Protein AF-A0A7V9HGU3-F1 (afdb_monomer)

Radius of gyration: 20.65 Å; Cα contacts (8 Å, |Δi|>4): 227; chains: 1; bounding box: 37×34×86 Å

Secondary structure (DSSP, 8-state):
--SHHHHHHHHHTT-SSSPPPHHHHHHHHHHHHHHHHHHHHHHHTT---S--EEEE-GGGGT-HHHHHHHHHHHHHHHHHHHHHHHHHHHHTT-HHHHHHHHHHHHHHHHHHHHHHHHTT--S---SSS-----SSHHHHHHHHHHTTSSS-SSEEEETT-SS----TT-----SS-SPP--S----PPPPP----

Structure (mmCIF, N/CA/C/O backbone):
data_AF-A0A7V9HGU3-F1
#
_entry.id   AF-A0A7V9HGU3-F1
#
loop_
_atom_site.group_PDB
_atom_site.id
_atom_site.type_symbol
_atom_site.label_atom_id
_atom_site.label_alt_id
_atom_site.label_comp_id
_atom_site.label_asym_id
_atom_site.label_entity_id
_atom_site.label_seq_id
_atom_site.pdbx_PDB_ins_code
_atom_site.Cartn_x
_atom_site.Cartn_y
_atom_site.Cartn_z
_atom_site.occupancy
_atom_site.B_iso_or_equiv
_atom_site.auth_seq_id
_atom_site.auth_comp_id
_atom_site.auth_asym_id
_atom_site.auth_atom_id
_atom_site.pdbx_PDB_model_num
ATOM 1 N N . MET A 1 1 ? -2.216 -2.990 -1.055 1.00 70.75 1 MET A N 1
ATOM 2 C CA . MET A 1 1 ? -1.622 -2.742 -2.388 1.00 70.75 1 MET A CA 1
ATOM 3 C C . MET A 1 1 ? -2.053 -3.714 -3.495 1.00 70.75 1 MET A C 1
ATOM 5 O O . MET A 1 1 ? -2.034 -4.930 -3.334 1.00 70.75 1 MET A O 1
ATOM 9 N N . THR A 1 2 ? -2.404 -3.190 -4.679 1.00 80.12 2 THR A N 1
ATOM 10 C CA . THR A 1 2 ? -3.216 -3.901 -5.692 1.00 80.12 2 THR A CA 1
ATOM 11 C C . THR A 1 2 ? -2.445 -4.585 -6.832 1.00 80.12 2 THR A C 1
ATOM 13 O O . THR A 1 2 ? -2.919 -5.584 -7.366 1.00 80.12 2 THR A O 1
ATOM 16 N N . PHE A 1 3 ? -1.255 -4.099 -7.210 1.00 92.25 3 PHE A N 1
ATOM 17 C CA . PHE A 1 3 ? -0.540 -4.521 -8.433 1.00 92.25 3 PHE A CA 1
ATOM 18 C C . PHE A 1 3 ? 0.777 -5.286 -8.197 1.00 92.25 3 PHE A C 1
ATOM 20 O O . PHE A 1 3 ? 1.481 -5.624 -9.153 1.00 92.25 3 PHE A O 1
ATOM 27 N N . LEU A 1 4 ? 1.100 -5.617 -6.941 1.00 95.62 4 LEU A N 1
ATOM 28 C CA . LEU A 1 4 ? 2.332 -6.324 -6.565 1.00 95.62 4 LEU A CA 1
ATOM 29 C C . LEU A 1 4 ? 2.512 -7.672 -7.273 1.00 95.62 4 LEU A C 1
ATOM 31 O O . LEU A 1 4 ? 3.618 -7.975 -7.708 1.00 95.62 4 LEU A O 1
ATOM 35 N N . GLY A 1 5 ? 1.448 -8.469 -7.428 1.00 95.50 5 GLY A N 1
ATOM 36 C CA . GLY A 1 5 ? 1.532 -9.776 -8.094 1.00 95.50 5 GLY A CA 1
ATOM 37 C C . GLY A 1 5 ? 1.972 -9.685 -9.552 1.00 95.50 5 GLY A C 1
ATOM 38 O O . GLY A 1 5 ? 2.846 -10.433 -9.985 1.00 95.50 5 GLY A O 1
ATOM 39 N N . MET A 1 6 ? 1.428 -8.722 -10.299 1.00 96.06 6 MET A N 1
ATOM 40 C CA . MET A 1 6 ? 1.865 -8.487 -11.676 1.00 96.06 6 MET A CA 1
ATOM 41 C C . MET A 1 6 ? 3.277 -7.919 -11.741 1.00 96.06 6 MET A C 1
ATOM 43 O O . MET A 1 6 ? 4.058 -8.351 -12.584 1.00 96.06 6 MET A O 1
ATOM 47 N N . GLY A 1 7 ? 3.618 -6.982 -10.852 1.00 96.62 7 GLY A N 1
ATOM 48 C CA . GLY A 1 7 ? 4.974 -6.441 -10.763 1.00 96.62 7 GLY A CA 1
ATOM 49 C C . GLY A 1 7 ? 6.007 -7.531 -10.484 1.00 96.62 7 GLY A C 1
ATOM 50 O O . GLY A 1 7 ? 7.011 -7.624 -11.184 1.00 96.62 7 GLY A O 1
ATOM 51 N N . LEU A 1 8 ? 5.727 -8.418 -9.527 1.00 97.19 8 LEU A N 1
ATOM 52 C CA . LEU A 1 8 ? 6.584 -9.554 -9.198 1.00 97.19 8 LEU A CA 1
ATOM 53 C C . LEU A 1 8 ? 6.764 -10.492 -10.396 1.00 97.19 8 LEU A C 1
ATOM 55 O O . LEU A 1 8 ? 7.896 -10.824 -10.741 1.00 97.19 8 LEU A O 1
ATOM 59 N N . GLN A 1 9 ? 5.672 -10.878 -11.059 1.00 97.00 9 GLN A N 1
ATOM 60 C CA . GLN A 1 9 ? 5.749 -11.727 -12.248 1.00 97.00 9 GLN A CA 1
ATOM 61 C C . GLN A 1 9 ? 6.568 -11.057 -13.360 1.00 97.00 9 GLN A C 1
ATOM 63 O O . GLN A 1 9 ? 7.467 -11.676 -13.923 1.00 97.00 9 GLN A O 1
ATOM 68 N N . SER A 1 10 ? 6.333 -9.769 -13.618 1.00 97.50 10 SER A N 1
ATOM 69 C CA . SER A 1 10 ? 7.072 -9.014 -14.634 1.00 97.50 10 SER A CA 1
ATOM 70 C C . SER A 1 10 ? 8.571 -8.911 -14.320 1.00 97.50 10 SER A C 1
ATOM 72 O O . SER A 1 10 ? 9.410 -8.978 -15.221 1.00 97.50 10 SER A O 1
ATOM 74 N N . ALA A 1 11 ? 8.929 -8.802 -13.036 1.00 97.69 11 ALA A N 1
ATOM 75 C CA . ALA A 1 11 ? 10.316 -8.838 -12.581 1.00 97.69 11 ALA A CA 1
ATOM 76 C C . ALA A 1 11 ? 10.968 -10.208 -12.798 1.00 97.69 11 ALA A C 1
ATOM 78 O O . ALA A 1 11 ? 12.099 -10.265 -13.283 1.00 97.69 11 ALA A O 1
ATOM 79 N N . LEU A 1 12 ? 10.260 -11.299 -12.495 1.00 96.94 12 LEU A N 1
ATOM 80 C CA . LEU A 1 12 ? 10.737 -12.667 -12.733 1.00 96.94 12 LEU A CA 1
ATOM 81 C C . LEU A 1 12 ? 10.933 -12.964 -14.226 1.00 96.94 12 LEU A C 1
ATOM 83 O O . LEU A 1 12 ? 11.877 -13.663 -14.592 1.00 96.94 12 LEU A O 1
ATOM 87 N N . ASP A 1 13 ? 10.090 -12.384 -15.077 1.00 97.38 13 ASP A N 1
ATOM 88 C CA . ASP A 1 13 ? 10.177 -12.508 -16.535 1.00 97.38 13 ASP A CA 1
ATOM 89 C C . ASP A 1 13 ? 11.255 -11.596 -17.156 1.00 97.38 13 ASP A C 1
ATOM 91 O O . ASP A 1 13 ? 11.580 -11.730 -18.336 1.00 97.38 13 ASP A O 1
ATOM 95 N N . GLY A 1 14 ? 11.850 -10.690 -16.370 1.00 97.56 14 GLY A N 1
ATOM 96 C CA . GLY A 1 14 ? 12.911 -9.787 -16.821 1.00 97.56 14 GLY A CA 1
ATOM 97 C C . GLY A 1 14 ? 12.422 -8.634 -17.702 1.00 97.56 14 GLY A C 1
ATOM 98 O O . GLY A 1 14 ? 13.178 -8.147 -18.540 1.00 97.56 14 GLY A O 1
ATOM 99 N N . ASN A 1 15 ? 11.171 -8.200 -17.532 1.00 98.00 15 ASN A N 1
ATOM 100 C CA . ASN A 1 15 ? 10.557 -7.163 -18.370 1.00 98.00 15 ASN A CA 1
ATOM 101 C C . ASN A 1 15 ? 10.918 -5.726 -17.960 1.00 98.00 15 ASN A C 1
ATOM 103 O O . ASN A 1 15 ? 10.691 -4.799 -18.739 1.00 98.00 15 ASN A O 1
ATOM 107 N N . PHE A 1 16 ? 11.434 -5.524 -16.746 1.00 98.44 16 PHE A N 1
ATOM 108 C CA . PHE A 1 16 ? 11.813 -4.196 -16.269 1.00 98.44 16 PHE A CA 1
ATOM 109 C C . PHE A 1 16 ? 13.090 -3.678 -16.939 1.00 98.44 16 PHE A C 1
ATOM 111 O O . PHE A 1 16 ? 14.028 -4.428 -17.208 1.00 98.44 16 PHE A O 1
ATOM 118 N N . ASP A 1 17 ? 13.150 -2.363 -17.140 1.00 98.12 17 ASP A N 1
ATOM 119 C CA . ASP A 1 17 ? 14.319 -1.631 -17.643 1.00 98.12 17 ASP A CA 1
ATOM 120 C C . ASP A 1 17 ? 15.552 -1.735 -16.723 1.00 98.12 17 ASP A C 1
ATOM 122 O O . ASP A 1 17 ? 16.681 -1.478 -17.153 1.00 98.12 17 ASP A O 1
ATOM 126 N N . GLN A 1 18 ? 15.345 -2.142 -15.468 1.00 96.06 18 GLN A N 1
ATOM 127 C CA . GLN A 1 18 ? 16.383 -2.435 -14.487 1.00 96.06 18 GLN A CA 1
ATOM 128 C C . GLN A 1 18 ? 16.105 -3.762 -13.776 1.00 96.06 18 GLN A C 1
ATOM 130 O O . GLN A 1 18 ? 14.951 -4.086 -13.482 1.00 96.06 18 GLN A O 1
ATOM 135 N N . PRO A 1 19 ? 17.154 -4.538 -13.450 1.00 95.25 19 PRO A N 1
ATOM 136 C CA . PRO A 1 19 ? 16.974 -5.801 -12.759 1.00 95.25 19 PRO A CA 1
ATOM 137 C C . PRO A 1 19 ? 16.541 -5.576 -11.309 1.00 95.25 19 PRO A C 1
ATOM 139 O O . PRO A 1 19 ? 17.078 -4.718 -10.606 1.00 95.25 19 PRO A O 1
ATOM 142 N N . PHE A 1 20 ? 15.644 -6.431 -10.826 1.00 97.62 20 PHE A N 1
ATOM 143 C CA . PHE A 1 20 ? 15.357 -6.523 -9.400 1.00 97.62 20 PHE A CA 1
ATOM 144 C C . PHE A 1 20 ? 16.516 -7.254 -8.728 1.00 97.62 20 PHE A C 1
ATOM 146 O O . PHE A 1 20 ? 16.799 -8.418 -9.022 1.00 97.62 20 PHE A O 1
ATOM 153 N N . LEU A 1 21 ? 17.211 -6.562 -7.826 1.00 96.62 21 LEU A N 1
ATOM 154 C CA . LEU A 1 21 ? 18.217 -7.203 -6.984 1.00 96.62 21 LEU A CA 1
ATOM 155 C C . LEU A 1 21 ? 17.548 -8.243 -6.067 1.00 96.62 21 LEU A C 1
ATOM 157 O O . LEU A 1 21 ? 16.378 -8.065 -5.726 1.00 96.62 21 LEU A O 1
ATOM 161 N N . PRO A 1 22 ? 18.268 -9.286 -5.611 1.00 97.00 22 PRO A N 1
ATOM 162 C CA . PRO A 1 22 ? 17.684 -10.339 -4.776 1.00 97.00 22 PRO A CA 1
ATOM 163 C C . PRO A 1 22 ? 16.921 -9.819 -3.550 1.00 97.00 22 PRO A C 1
ATOM 165 O O . PRO A 1 22 ? 15.810 -10.269 -3.287 1.00 97.00 22 PRO A O 1
ATOM 168 N N . ASP A 1 23 ? 17.468 -8.821 -2.854 1.00 96.12 23 ASP A N 1
ATOM 169 C CA . ASP A 1 23 ? 16.816 -8.229 -1.680 1.00 96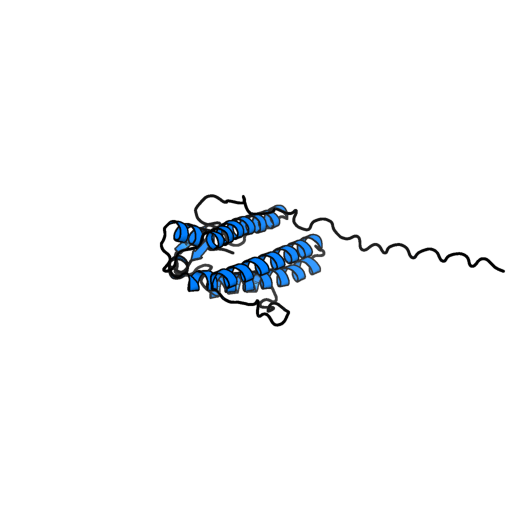.12 23 ASP A CA 1
ATOM 170 C C . ASP A 1 23 ? 15.546 -7.450 -2.058 1.00 96.12 23 ASP A C 1
ATOM 172 O O . ASP A 1 23 ? 14.552 -7.496 -1.341 1.00 96.12 23 ASP A O 1
ATOM 176 N N . VAL A 1 24 ? 15.546 -6.769 -3.210 1.00 97.00 24 VAL A N 1
ATOM 177 C CA . VAL A 1 24 ? 14.368 -6.053 -3.730 1.00 97.00 24 VAL A CA 1
ATOM 178 C C . VAL A 1 24 ? 13.273 -7.040 -4.125 1.00 97.00 24 VAL A C 1
ATOM 180 O O . VAL A 1 24 ? 12.103 -6.817 -3.823 1.00 97.00 24 VAL A O 1
ATOM 183 N N . LEU A 1 25 ? 13.646 -8.158 -4.751 1.00 97.25 25 LEU A N 1
ATOM 184 C CA . LEU A 1 25 ? 12.707 -9.227 -5.071 1.00 97.25 25 LEU A CA 1
ATOM 185 C C . LEU A 1 25 ? 12.095 -9.818 -3.793 1.00 97.25 25 LEU A C 1
ATOM 187 O O . LEU A 1 25 ? 10.883 -9.977 -3.720 1.00 97.25 25 LEU A O 1
ATOM 191 N N . ALA A 1 26 ? 12.911 -10.069 -2.764 1.00 97.19 26 ALA A N 1
ATOM 192 C CA . ALA A 1 26 ? 12.432 -10.564 -1.474 1.00 97.19 26 ALA A CA 1
ATOM 193 C C . ALA A 1 26 ? 11.462 -9.585 -0.787 1.00 97.19 26 ALA A C 1
ATOM 195 O O . ALA A 1 26 ? 10.453 -10.026 -0.243 1.00 97.19 26 ALA A O 1
ATOM 196 N N . ILE A 1 27 ? 11.734 -8.275 -0.857 1.00 96.25 27 ILE A N 1
ATOM 197 C CA . ILE A 1 27 ? 10.844 -7.215 -0.354 1.00 96.25 27 ILE A CA 1
ATOM 198 C C . ILE A 1 27 ? 9.476 -7.279 -1.042 1.00 96.25 27 ILE A C 1
ATOM 200 O O . ILE A 1 27 ? 8.455 -7.323 -0.368 1.00 96.25 27 ILE A O 1
ATOM 204 N N . VAL A 1 28 ? 9.447 -7.304 -2.377 1.00 97.19 28 VAL A N 1
ATOM 205 C CA . VAL A 1 28 ? 8.194 -7.285 -3.155 1.00 97.19 28 VAL A CA 1
ATOM 206 C C . VAL A 1 28 ? 7.397 -8.578 -2.964 1.00 97.19 28 VAL A C 1
ATOM 208 O O . VAL A 1 28 ? 6.171 -8.536 -2.860 1.00 97.19 28 VAL A O 1
ATOM 211 N N . THR A 1 29 ? 8.080 -9.721 -2.860 1.00 97.69 29 THR A N 1
ATOM 212 C CA . THR A 1 29 ? 7.452 -11.008 -2.528 1.00 97.69 29 THR A CA 1
ATOM 213 C C . THR A 1 29 ? 6.810 -10.983 -1.141 1.00 97.69 29 THR A C 1
ATOM 215 O O . THR A 1 29 ? 5.650 -11.372 -1.010 1.00 97.69 29 THR A O 1
ATOM 218 N N . ALA A 1 30 ? 7.530 -10.495 -0.124 1.00 97.06 30 ALA A N 1
ATOM 219 C CA . ALA A 1 30 ? 7.011 -10.395 1.239 1.00 97.06 30 ALA A CA 1
ATOM 220 C C . ALA A 1 30 ? 5.813 -9.438 1.318 1.00 97.06 30 ALA A C 1
ATOM 222 O O . ALA A 1 30 ? 4.769 -9.842 1.829 1.00 97.06 30 ALA A O 1
ATOM 223 N N . ALA A 1 31 ? 5.926 -8.247 0.713 1.00 97.12 31 ALA A N 1
ATOM 224 C CA . ALA A 1 31 ? 4.848 -7.261 0.666 1.00 97.12 31 ALA A CA 1
ATOM 225 C C . ALA A 1 31 ? 3.575 -7.871 0.066 1.00 97.12 31 ALA A C 1
ATOM 227 O O . ALA A 1 31 ? 2.500 -7.776 0.646 1.00 97.12 31 ALA A O 1
ATOM 228 N N . ARG A 1 32 ? 3.685 -8.617 -1.043 1.00 97.25 32 ARG A N 1
ATOM 229 C CA . ARG A 1 32 ? 2.516 -9.268 -1.661 1.00 97.25 32 ARG A CA 1
ATOM 230 C C . ARG A 1 32 ? 1.825 -10.243 -0.707 1.00 97.25 32 ARG A C 1
ATOM 232 O O . ARG A 1 32 ? 0.601 -10.325 -0.711 1.00 97.25 32 ARG A O 1
ATOM 239 N N . ALA A 1 33 ? 2.588 -11.000 0.078 1.00 96.81 33 ALA A N 1
ATOM 240 C CA . ALA A 1 33 ? 2.022 -11.909 1.067 1.00 96.81 33 ALA A CA 1
ATOM 241 C C . ALA A 1 33 ? 1.382 -11.151 2.244 1.00 96.81 33 ALA A C 1
ATOM 243 O O . ALA A 1 33 ? 0.284 -11.510 2.665 1.00 96.81 33 ALA A O 1
ATOM 244 N N . GLN A 1 34 ? 2.023 -10.085 2.733 1.00 96.50 34 GLN A N 1
ATOM 245 C CA . GLN A 1 34 ? 1.494 -9.210 3.790 1.00 96.50 34 GLN A CA 1
ATOM 246 C C . GLN A 1 34 ? 0.135 -8.613 3.410 1.00 96.50 34 GLN A C 1
ATOM 248 O O . GLN A 1 34 ? -0.798 -8.656 4.207 1.00 96.50 34 GLN A O 1
ATOM 253 N N . GLU A 1 35 ? -0.022 -8.182 2.162 1.00 95.81 35 GLU A N 1
ATOM 254 C CA . GLU A 1 35 ? -1.291 -7.672 1.637 1.00 95.81 35 GLU A CA 1
ATOM 255 C C . GLU A 1 35 ? -2.427 -8.696 1.675 1.00 95.81 35 GLU A C 1
ATOM 257 O O . GLU A 1 35 ? -3.568 -8.357 1.996 1.00 95.81 35 GLU A O 1
ATOM 262 N N . VAL A 1 36 ? -2.134 -9.965 1.376 1.00 95.38 36 VAL A N 1
ATOM 263 C CA . VAL A 1 36 ? -3.149 -11.026 1.454 1.00 95.38 36 VAL A CA 1
ATOM 264 C C . VAL A 1 36 ? -3.556 -11.243 2.908 1.00 95.38 36 VAL A C 1
ATOM 266 O O . VAL A 1 36 ? -4.744 -11.347 3.207 1.00 95.38 36 VAL A O 1
ATOM 269 N N . PHE A 1 37 ? -2.596 -11.217 3.837 1.00 94.94 37 PHE A N 1
ATOM 270 C CA . PHE A 1 37 ? -2.897 -11.318 5.264 1.00 94.94 37 PHE A CA 1
ATOM 271 C C . PHE A 1 37 ? -3.737 -10.143 5.779 1.00 94.94 37 PHE A C 1
ATOM 273 O O . PHE A 1 37 ? -4.600 -10.350 6.638 1.00 94.94 37 PHE A O 1
ATOM 280 N N . HIS A 1 38 ? -3.530 -8.933 5.253 1.00 95.31 38 HIS A N 1
ATOM 281 C CA . HIS A 1 38 ? -4.368 -7.776 5.556 1.00 95.31 38 HIS A CA 1
ATOM 282 C C . HIS A 1 38 ? -5.828 -7.996 5.136 1.00 95.31 38 HIS A C 1
ATOM 284 O O . HIS A 1 38 ? -6.739 -7.780 5.943 1.00 95.31 38 HIS A O 1
ATOM 290 N N . LEU A 1 39 ? -6.056 -8.465 3.905 1.00 94.50 39 LEU A N 1
ATOM 291 C CA . LEU A 1 39 ? -7.396 -8.794 3.417 1.00 94.50 39 LEU A CA 1
ATOM 292 C C . LEU A 1 39 ? -8.040 -9.895 4.274 1.00 94.50 39 LEU A C 1
ATOM 294 O O . LEU A 1 39 ? -9.130 -9.692 4.815 1.00 94.50 39 LEU A O 1
ATOM 298 N N . ASP A 1 40 ? -7.331 -11.004 4.494 1.00 93.81 40 ASP A N 1
ATOM 299 C CA . ASP A 1 40 ? -7.805 -12.138 5.295 1.00 93.81 40 ASP A CA 1
ATOM 300 C C . ASP A 1 40 ? -8.177 -11.727 6.728 1.00 93.81 40 ASP A C 1
ATOM 302 O O . ASP A 1 40 ? -9.088 -12.294 7.341 1.00 93.81 40 ASP A O 1
ATOM 306 N N . ALA A 1 41 ? -7.452 -10.772 7.320 1.00 93.19 41 ALA A N 1
ATOM 307 C CA . ALA A 1 41 ? -7.754 -10.254 8.651 1.00 93.19 41 ALA A CA 1
ATOM 308 C C . ALA A 1 41 ? -9.095 -9.504 8.676 1.00 93.19 41 ALA A C 1
ATOM 310 O O . ALA A 1 41 ? -9.909 -9.725 9.579 1.00 93.19 41 ALA A O 1
ATOM 311 N N . PHE A 1 42 ? -9.359 -8.656 7.679 1.00 93.00 42 PHE A N 1
ATOM 312 C CA . PHE A 1 42 ? -10.629 -7.938 7.582 1.00 93.00 42 PHE A CA 1
ATOM 313 C C . PHE A 1 42 ? -11.798 -8.855 7.226 1.00 93.00 42 PHE A C 1
ATOM 315 O O . PHE A 1 42 ? -12.869 -8.715 7.818 1.00 93.00 42 PHE A O 1
ATOM 322 N N . GLU A 1 43 ? -11.605 -9.830 6.340 1.00 94.69 43 GLU A N 1
ATOM 323 C CA . GLU A 1 43 ? -12.640 -10.817 6.012 1.00 94.69 43 GLU A CA 1
ATOM 324 C C . GLU A 1 43 ? -13.017 -11.667 7.232 1.00 94.69 43 GLU A C 1
ATOM 326 O O . GLU A 1 43 ? -14.202 -11.841 7.535 1.00 94.69 43 GLU A O 1
ATOM 331 N N . ARG A 1 44 ? -12.029 -12.109 8.025 1.00 92.44 44 ARG A N 1
ATOM 332 C CA . ARG A 1 44 ? -12.273 -12.798 9.308 1.00 92.44 44 ARG A CA 1
ATOM 333 C C . ARG A 1 44 ? -13.019 -11.928 10.321 1.00 92.44 44 ARG A C 1
ATOM 335 O O . ARG A 1 44 ? -13.771 -12.456 11.140 1.00 92.44 44 ARG A O 1
ATOM 342 N N . ALA A 1 45 ? -12.854 -10.609 10.254 1.00 90.69 45 ALA A N 1
ATOM 343 C CA . ALA A 1 45 ? -13.605 -9.649 11.059 1.00 90.69 45 ALA A CA 1
ATOM 344 C C . ALA A 1 45 ? -15.022 -9.349 10.518 1.00 90.69 45 ALA A C 1
ATOM 346 O O . ALA A 1 45 ? -15.748 -8.556 11.126 1.00 90.69 45 ALA A O 1
ATOM 347 N N . GLY A 1 46 ? -15.430 -9.989 9.415 1.00 92.81 46 GLY A N 1
ATOM 348 C CA . GLY A 1 46 ? -16.733 -9.821 8.765 1.00 92.81 46 GLY A CA 1
ATOM 349 C C . GLY A 1 46 ? -16.768 -8.747 7.675 1.00 92.81 46 GLY A C 1
ATOM 350 O O . GLY A 1 46 ? -17.853 -8.402 7.207 1.00 92.81 46 GLY A O 1
ATOM 351 N N . GLY A 1 47 ? -15.611 -8.203 7.294 1.00 91.81 47 GLY A N 1
ATOM 352 C CA . GLY A 1 47 ? -15.461 -7.316 6.145 1.00 91.81 47 GLY A CA 1
ATOM 353 C C . GLY A 1 47 ? -15.626 -8.057 4.818 1.00 91.81 47 GLY A C 1
ATOM 354 O O . GLY A 1 47 ? -15.585 -9.284 4.758 1.00 91.81 47 GLY A O 1
ATOM 355 N N . GLN A 1 48 ? -15.833 -7.293 3.749 1.00 93.06 48 GLN A N 1
ATOM 356 C CA . GLN A 1 48 ? -15.893 -7.796 2.378 1.00 93.06 48 GLN A CA 1
ATOM 357 C C . GLN A 1 48 ? -15.151 -6.817 1.478 1.00 93.06 48 GLN A C 1
ATOM 359 O O . GLN A 1 48 ? -15.319 -5.602 1.624 1.00 93.06 48 GLN A O 1
ATOM 364 N N . ALA A 1 49 ? -14.348 -7.339 0.552 1.00 92.25 49 ALA A N 1
ATOM 365 C CA . ALA A 1 49 ? -13.747 -6.517 -0.485 1.00 92.25 49 ALA A CA 1
ATOM 366 C C . ALA A 1 49 ? -14.851 -5.866 -1.332 1.00 92.25 49 ALA A C 1
ATOM 368 O O . ALA A 1 49 ? -15.780 -6.533 -1.788 1.00 92.25 49 ALA A O 1
ATOM 369 N N . LEU A 1 50 ? -14.751 -4.551 -1.533 1.00 91.38 50 LEU A N 1
ATOM 370 C CA . LEU A 1 50 ? -15.676 -3.809 -2.396 1.00 91.38 50 LEU A CA 1
ATOM 371 C C . LEU A 1 50 ? -15.314 -3.956 -3.878 1.00 91.38 50 LEU A C 1
ATOM 373 O O . LEU A 1 50 ? -16.185 -3.856 -4.738 1.00 91.38 50 LEU A O 1
ATOM 377 N N . VAL A 1 51 ? -14.033 -4.199 -4.157 1.00 92.38 51 VAL A N 1
ATOM 378 C CA . VAL A 1 51 ? -13.464 -4.407 -5.489 1.00 92.38 51 VAL A CA 1
ATOM 379 C C . VAL A 1 51 ? -12.383 -5.481 -5.382 1.00 92.38 51 VAL A C 1
ATOM 381 O O . VAL A 1 51 ? -11.588 -5.461 -4.444 1.00 92.38 51 VAL A O 1
ATOM 384 N N . ASP A 1 52 ? -12.352 -6.406 -6.338 1.00 94.19 52 ASP A N 1
ATOM 385 C CA . ASP A 1 52 ? -11.350 -7.477 -6.456 1.00 94.19 52 ASP A CA 1
ATOM 386 C C . ASP A 1 52 ? -10.516 -7.380 -7.745 1.00 94.19 52 ASP A C 1
ATOM 388 O O . ASP A 1 52 ? -9.524 -8.092 -7.908 1.00 94.19 52 ASP A O 1
ATOM 392 N N . THR A 1 53 ? -10.912 -6.484 -8.649 1.00 95.19 53 THR A N 1
ATOM 393 C CA . THR A 1 53 ? -10.323 -6.310 -9.971 1.00 95.19 53 THR A CA 1
ATOM 394 C C . THR A 1 53 ? -9.767 -4.900 -10.108 1.00 95.19 53 THR A C 1
ATOM 396 O O . THR A 1 53 ? -10.482 -3.912 -9.946 1.00 95.19 53 THR A O 1
ATOM 399 N N . PHE A 1 54 ? -8.483 -4.808 -10.433 1.00 95.88 54 PHE A N 1
ATOM 400 C CA . PHE A 1 54 ? -7.744 -3.557 -10.553 1.00 95.88 54 PHE A CA 1
ATOM 401 C C . PHE A 1 54 ? -7.165 -3.402 -11.949 1.00 95.88 54 PHE A C 1
ATOM 403 O O . PHE A 1 54 ? -6.983 -4.369 -12.682 1.00 95.88 54 PHE A O 1
ATOM 410 N N . THR A 1 55 ? -6.838 -2.174 -12.311 1.00 96.06 55 THR A N 1
ATOM 411 C CA . THR A 1 55 ? -6.238 -1.815 -13.583 1.00 96.06 55 THR A CA 1
ATOM 412 C C . THR A 1 55 ? -4.784 -1.404 -13.375 1.00 96.06 55 THR A C 1
ATOM 414 O O . THR A 1 55 ? -4.486 -0.509 -12.586 1.00 96.06 55 THR A O 1
ATOM 417 N N . VAL A 1 56 ? -3.869 -2.045 -14.102 1.00 94.81 56 VAL A N 1
ATOM 418 C CA . VAL A 1 56 ? -2.429 -1.778 -14.040 1.00 94.81 56 VAL A CA 1
ATOM 419 C C . VAL A 1 56 ? -1.972 -1.087 -15.324 1.00 94.81 56 VAL A C 1
ATOM 421 O O . VAL A 1 56 ? -2.062 -1.686 -16.404 1.00 94.81 56 VAL A O 1
ATOM 424 N N . PRO A 1 57 ? -1.474 0.160 -15.246 1.00 93.31 57 PRO A N 1
ATOM 425 C CA . PRO A 1 57 ? -0.820 0.816 -16.372 1.00 93.31 57 PRO A CA 1
ATOM 426 C C . PRO A 1 57 ? 0.389 -0.001 -16.866 1.00 93.31 57 PRO A C 1
ATOM 428 O O . PRO A 1 57 ? 1.165 -0.481 -16.036 1.00 93.31 57 PRO A O 1
ATOM 431 N N . PRO A 1 58 ? 0.587 -0.183 -18.186 1.00 93.12 58 PRO A N 1
ATOM 432 C CA . PRO A 1 58 ? 1.690 -0.988 -18.720 1.00 93.12 58 PRO A CA 1
ATOM 433 C C . PRO A 1 58 ? 3.073 -0.578 -18.202 1.00 93.12 58 PRO A C 1
ATOM 435 O O . PRO A 1 58 ? 3.913 -1.434 -17.935 1.00 93.12 58 PRO A O 1
ATOM 438 N N . GLU A 1 59 ? 3.299 0.720 -18.007 1.00 94.56 59 GLU A N 1
ATOM 439 C CA . GLU A 1 59 ? 4.548 1.278 -17.498 1.00 94.56 59 GLU A CA 1
ATOM 440 C C . GLU A 1 59 ? 4.886 0.810 -16.074 1.00 94.56 59 GLU A C 1
ATOM 442 O O . GLU A 1 59 ? 6.066 0.704 -15.742 1.00 94.56 59 GLU A O 1
ATOM 447 N N . PHE A 1 60 ? 3.891 0.428 -15.260 1.00 95.25 60 PHE A N 1
ATOM 448 C CA . PHE A 1 60 ? 4.132 -0.152 -13.931 1.00 95.25 60 PHE A CA 1
ATOM 449 C C . PHE A 1 60 ? 4.804 -1.525 -14.029 1.00 95.25 60 PHE A C 1
ATOM 451 O O . PHE A 1 60 ? 5.339 -2.016 -13.043 1.00 95.25 60 PHE A O 1
ATOM 458 N N . LEU A 1 61 ? 4.773 -2.168 -15.197 1.00 96.31 61 LEU A N 1
ATOM 459 C CA . LEU A 1 61 ? 5.311 -3.510 -15.403 1.00 96.31 61 LEU A CA 1
ATOM 460 C C . LEU A 1 61 ? 6.639 -3.509 -16.163 1.00 96.31 61 LEU A C 1
ATOM 462 O O . LEU A 1 61 ? 7.230 -4.574 -16.333 1.00 96.31 61 LEU A O 1
ATOM 466 N N . THR A 1 62 ? 7.105 -2.348 -16.627 1.00 97.62 62 THR A N 1
ATOM 467 C CA . THR A 1 62 ? 8.312 -2.240 -17.462 1.00 97.62 62 THR A CA 1
ATOM 468 C C . THR A 1 62 ? 9.299 -1.177 -16.995 1.00 97.62 62 THR A C 1
ATOM 470 O O . THR A 1 62 ? 10.482 -1.298 -17.292 1.00 97.62 62 THR A O 1
ATOM 473 N N . ASP A 1 63 ? 8.858 -0.137 -16.285 1.00 98.19 63 ASP A N 1
ATOM 474 C CA . ASP A 1 63 ? 9.741 0.913 -15.768 1.00 98.19 63 ASP A CA 1
ATOM 475 C C . ASP A 1 63 ? 9.899 0.763 -14.250 1.00 98.19 63 ASP A C 1
ATOM 477 O O . ASP A 1 63 ? 8.946 0.908 -13.479 1.00 98.19 63 ASP A O 1
ATOM 481 N N . TYR A 1 64 ? 11.120 0.447 -13.817 1.00 98.00 64 TYR A N 1
ATOM 482 C CA . TYR A 1 64 ? 11.454 0.142 -12.428 1.00 98.00 64 TYR A CA 1
ATOM 483 C C . TYR A 1 64 ? 11.131 1.320 -11.504 1.00 98.00 64 TYR A C 1
ATOM 485 O O . TYR A 1 64 ? 10.561 1.155 -10.424 1.00 98.00 64 TYR A O 1
ATOM 493 N N . ASN A 1 65 ? 11.468 2.540 -11.927 1.00 96.75 65 ASN A N 1
ATOM 494 C CA . ASN A 1 65 ? 11.254 3.727 -11.107 1.00 96.75 65 ASN A CA 1
ATOM 495 C C . ASN A 1 65 ? 9.775 4.087 -11.007 1.00 96.75 65 ASN A C 1
ATOM 497 O O . ASN A 1 65 ? 9.326 4.513 -9.943 1.00 96.75 65 ASN A O 1
ATOM 501 N N . THR A 1 66 ? 9.022 3.908 -12.086 1.00 97.06 66 THR A N 1
ATOM 502 C CA . THR A 1 66 ? 7.581 4.136 -12.146 1.00 97.06 66 THR A CA 1
ATOM 503 C C . THR A 1 66 ? 6.857 3.127 -11.266 1.00 97.06 66 THR A C 1
ATOM 505 O O . THR A 1 66 ? 6.038 3.542 -10.452 1.00 97.06 66 THR A O 1
ATOM 508 N N . PHE A 1 67 ? 7.223 1.843 -11.324 1.00 97.31 67 PHE A N 1
ATOM 509 C CA . PHE A 1 67 ? 6.671 0.809 -10.447 1.00 97.31 67 PHE A CA 1
ATOM 510 C C . PHE A 1 67 ? 6.845 1.146 -8.965 1.00 97.31 67 PHE A C 1
ATOM 512 O O . PHE A 1 67 ? 5.866 1.216 -8.225 1.00 97.31 67 PHE A O 1
ATOM 519 N N . PHE A 1 68 ? 8.072 1.428 -8.519 1.00 97.06 68 PHE A N 1
ATOM 520 C CA . PHE A 1 68 ? 8.285 1.747 -7.107 1.00 97.06 68 PHE A CA 1
ATOM 521 C C . PHE A 1 68 ? 7.751 3.129 -6.709 1.00 97.06 68 PHE A C 1
ATOM 523 O O . PHE A 1 68 ? 7.439 3.337 -5.540 1.00 97.06 68 PHE A O 1
ATOM 530 N N . THR A 1 69 ? 7.633 4.084 -7.637 1.00 95.62 69 THR A N 1
ATOM 531 C CA . THR A 1 69 ? 6.943 5.357 -7.360 1.00 95.62 69 THR A CA 1
ATOM 532 C C . THR A 1 69 ? 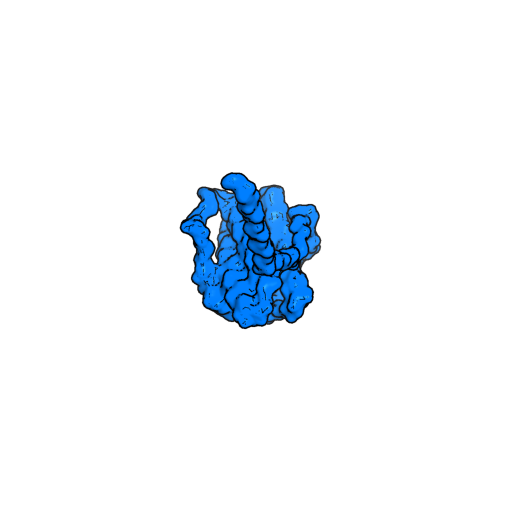5.455 5.109 -7.136 1.00 95.62 69 THR A C 1
ATOM 534 O O . THR A 1 69 ? 4.910 5.596 -6.152 1.00 95.62 69 THR A O 1
ATOM 537 N N . ALA A 1 70 ? 4.832 4.279 -7.975 1.00 95.56 70 ALA A N 1
ATOM 538 C CA . ALA A 1 70 ? 3.443 3.882 -7.813 1.00 95.56 70 ALA A CA 1
ATOM 539 C C . ALA A 1 70 ? 3.209 3.145 -6.488 1.00 95.56 70 ALA A C 1
ATOM 541 O O . ALA A 1 70 ? 2.205 3.408 -5.834 1.00 95.56 70 ALA A O 1
ATOM 542 N N . ILE A 1 71 ? 4.143 2.280 -6.063 1.00 96.25 71 ILE A N 1
ATOM 543 C CA . ILE A 1 71 ? 4.093 1.666 -4.728 1.00 96.25 71 ILE A CA 1
ATOM 544 C C . ILE A 1 71 ? 4.089 2.755 -3.656 1.00 96.25 71 ILE A C 1
ATOM 546 O O . ILE A 1 71 ? 3.185 2.803 -2.839 1.00 96.25 71 ILE A O 1
ATOM 550 N N . VAL A 1 72 ? 5.057 3.675 -3.677 1.00 94.75 72 VAL A N 1
ATOM 551 C CA . VAL A 1 72 ? 5.153 4.733 -2.657 1.00 94.75 72 VAL A CA 1
ATOM 552 C C . VAL A 1 72 ? 3.873 5.570 -2.560 1.00 94.75 72 VAL A C 1
ATOM 554 O O . VAL A 1 72 ? 3.442 5.892 -1.450 1.00 94.75 72 VAL A O 1
ATOM 557 N N . ASP A 1 73 ? 3.274 5.912 -3.700 1.00 94.06 73 ASP A N 1
ATOM 558 C CA . ASP A 1 73 ? 2.026 6.674 -3.752 1.00 94.06 73 ASP A CA 1
ATOM 559 C C . ASP A 1 73 ? 0.839 5.854 -3.229 1.00 94.06 73 ASP A C 1
ATOM 561 O O . ASP A 1 73 ? -0.020 6.387 -2.520 1.00 94.06 73 ASP A O 1
ATOM 565 N N . GLN A 1 74 ? 0.800 4.557 -3.542 1.00 95.19 74 GLN A N 1
ATOM 566 C CA . GLN A 1 74 ? -0.233 3.649 -3.062 1.00 95.19 74 GLN A CA 1
ATOM 567 C C . GLN A 1 74 ? -0.135 3.428 -1.551 1.00 95.19 74 GLN A C 1
ATOM 569 O O . GLN A 1 74 ? -1.136 3.634 -0.873 1.00 95.19 74 GLN A O 1
ATOM 574 N N . GLU A 1 75 ? 1.049 3.149 -1.003 1.00 95.19 75 GLU A N 1
ATOM 575 C CA . GLU A 1 75 ? 1.213 2.920 0.441 1.00 95.19 75 GLU A CA 1
ATOM 576 C C . GLU A 1 75 ? 0.951 4.177 1.261 1.00 95.19 75 GLU A C 1
ATOM 578 O O . GLU A 1 75 ? 0.441 4.113 2.381 1.00 95.19 75 GLU A O 1
ATOM 583 N N . LEU A 1 76 ? 1.249 5.356 0.705 1.00 94.31 76 LEU A N 1
ATOM 584 C CA . LEU A 1 76 ? 0.825 6.616 1.305 1.00 94.31 76 LEU A CA 1
ATOM 585 C C . LEU A 1 76 ? -0.709 6.704 1.376 1.00 94.31 76 LEU A C 1
ATOM 587 O O . LEU A 1 76 ? -1.253 7.065 2.422 1.00 94.31 76 LEU A O 1
ATOM 591 N N . ALA A 1 77 ? -1.400 6.387 0.280 1.00 95.25 77 ALA A N 1
ATOM 592 C CA . ALA A 1 77 ? -2.856 6.403 0.241 1.00 95.25 77 ALA A CA 1
ATOM 593 C C . ALA A 1 77 ? -3.459 5.354 1.192 1.00 95.25 77 ALA A C 1
ATOM 595 O O . ALA A 1 77 ? -4.373 5.675 1.945 1.00 95.25 77 ALA A O 1
ATOM 596 N N . GLU A 1 78 ? -2.919 4.138 1.234 1.00 95.56 78 GLU A N 1
ATOM 597 C CA . GLU A 1 78 ? -3.398 3.072 2.117 1.00 95.56 78 GLU A CA 1
ATOM 598 C C . GLU A 1 78 ? -3.158 3.402 3.594 1.00 95.56 78 GLU A C 1
ATOM 600 O O . GLU A 1 78 ? -4.079 3.286 4.405 1.00 95.56 78 GLU A O 1
ATOM 605 N N . THR A 1 79 ? -1.991 3.954 3.941 1.00 95.88 79 THR A N 1
ATOM 606 C CA . THR A 1 79 ? -1.727 4.465 5.296 1.00 95.88 79 THR A CA 1
ATOM 607 C C . THR A 1 79 ? -2.757 5.530 5.694 1.00 95.88 79 THR A C 1
ATOM 609 O O . THR A 1 79 ? -3.327 5.474 6.787 1.0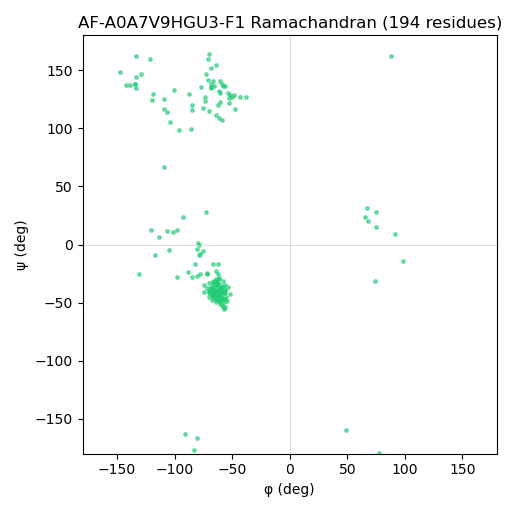0 95.88 79 THR A O 1
ATOM 612 N N . ALA A 1 80 ? -3.041 6.495 4.811 1.00 95.50 80 ALA A N 1
ATOM 613 C CA . ALA A 1 80 ? -4.036 7.534 5.072 1.00 95.50 80 ALA A CA 1
ATOM 614 C C . ALA A 1 80 ? -5.461 6.963 5.194 1.00 95.50 80 ALA A C 1
ATOM 616 O O . ALA A 1 80 ? -6.219 7.386 6.071 1.00 95.50 80 ALA A O 1
ATOM 617 N N . ALA A 1 81 ? -5.814 5.974 4.370 1.00 95.88 81 ALA A N 1
ATOM 618 C CA . ALA A 1 81 ? -7.105 5.295 4.421 1.00 95.88 81 ALA A CA 1
ATOM 619 C C . ALA A 1 81 ? -7.293 4.538 5.743 1.00 95.88 81 ALA A C 1
ATOM 621 O O . ALA A 1 81 ? -8.361 4.614 6.350 1.00 95.88 81 ALA A O 1
ATOM 622 N N . GLN A 1 82 ? -6.248 3.878 6.250 1.00 96.25 82 GLN A N 1
ATOM 623 C CA . GLN A 1 82 ? -6.300 3.214 7.552 1.00 96.25 82 GLN A CA 1
ATOM 624 C C . GLN A 1 82 ? -6.453 4.209 8.707 1.00 96.25 82 GLN A C 1
ATOM 626 O O . GLN A 1 82 ? -7.186 3.934 9.656 1.00 96.25 82 GLN A O 1
ATOM 631 N N . ILE A 1 83 ? -5.852 5.400 8.620 1.00 95.69 83 ILE A N 1
ATOM 632 C CA . ILE A 1 83 ? -6.086 6.463 9.610 1.00 95.69 83 ILE A CA 1
ATOM 633 C C . ILE A 1 83 ? -7.550 6.931 9.583 1.00 95.69 83 ILE A C 1
ATOM 635 O O . ILE A 1 83 ? -8.155 7.102 10.645 1.00 95.69 83 ILE A O 1
ATOM 639 N N . ALA A 1 84 ? -8.153 7.084 8.401 1.00 95.50 84 ALA A N 1
ATOM 640 C CA . ALA A 1 84 ? -9.583 7.375 8.288 1.00 95.50 84 ALA A CA 1
ATOM 641 C C . ALA A 1 84 ? -10.442 6.228 8.864 1.00 95.50 84 ALA A C 1
ATOM 643 O O . ALA A 1 84 ? -11.375 6.472 9.634 1.00 95.50 84 ALA A O 1
ATOM 644 N N . ALA A 1 85 ? -10.082 4.969 8.590 1.00 95.25 85 ALA A N 1
ATOM 645 C CA . ALA A 1 85 ? -10.763 3.790 9.126 1.00 95.25 85 ALA A CA 1
ATOM 646 C C . ALA A 1 85 ? -10.713 3.726 10.662 1.00 95.25 85 ALA A C 1
ATOM 648 O O . ALA A 1 85 ? -11.716 3.400 11.300 1.00 95.25 85 ALA A O 1
ATOM 649 N N . MET A 1 86 ? -9.594 4.117 11.286 1.00 95.50 86 MET A N 1
ATOM 650 C CA . MET A 1 86 ? -9.483 4.192 12.749 1.00 95.50 86 MET A CA 1
ATOM 651 C C . MET A 1 86 ? -10.559 5.091 13.365 1.00 95.50 86 MET A C 1
ATOM 653 O O . MET A 1 86 ? -11.109 4.753 14.419 1.00 95.50 86 MET A O 1
ATOM 657 N N . ARG A 1 87 ? -10.885 6.221 12.724 1.00 92.44 87 ARG A N 1
ATOM 658 C CA . ARG A 1 87 ? -11.963 7.107 13.179 1.00 92.44 87 ARG A CA 1
ATOM 659 C C . ARG A 1 87 ? -13.313 6.399 13.112 1.00 92.44 87 ARG A C 1
ATOM 661 O O . ARG A 1 87 ? -14.020 6.376 14.117 1.00 92.44 87 ARG A O 1
ATOM 668 N N . VAL A 1 88 ? -13.626 5.775 11.977 1.00 92.75 88 VAL A N 1
ATOM 669 C CA . VAL A 1 88 ? -14.879 5.030 11.775 1.00 92.75 88 VAL A CA 1
ATOM 670 C C . VAL A 1 88 ? -15.029 3.929 12.827 1.00 92.75 88 VAL A C 1
ATOM 672 O O . VAL A 1 88 ? -16.038 3.866 13.528 1.00 92.75 88 VAL A O 1
ATOM 675 N N . PHE A 1 89 ? -13.999 3.106 13.030 1.00 94.56 89 PHE A N 1
ATOM 676 C CA . PHE A 1 89 ? -14.035 2.040 14.031 1.00 94.56 89 PHE A CA 1
ATOM 677 C C . PHE A 1 89 ? -14.140 2.564 15.465 1.00 94.56 89 PHE A C 1
ATOM 679 O O . PHE A 1 89 ? -14.815 1.954 16.297 1.00 94.56 89 PHE A O 1
ATOM 686 N N . THR A 1 90 ? -13.540 3.717 15.757 1.00 94.38 90 THR A N 1
ATOM 687 C CA . THR A 1 90 ? -13.698 4.379 17.057 1.00 94.38 90 THR A CA 1
ATOM 688 C C . THR A 1 90 ? -15.145 4.821 17.281 1.00 94.38 90 THR A C 1
ATOM 690 O O . THR A 1 90 ? -15.713 4.533 18.334 1.00 94.38 90 THR A O 1
ATOM 693 N N . GLU A 1 91 ? -15.770 5.462 16.291 1.00 94.06 91 GLU A N 1
ATOM 694 C CA . GLU A 1 91 ? -17.170 5.910 16.351 1.00 94.06 91 GLU A CA 1
ATOM 695 C C . GLU A 1 91 ? -18.153 4.728 16.468 1.00 94.06 91 GLU A C 1
ATOM 697 O O . GLU A 1 91 ? -19.167 4.824 17.159 1.00 94.06 91 GLU A O 1
ATOM 702 N N . MET A 1 92 ? -17.812 3.577 15.880 1.00 93.69 92 MET A N 1
ATOM 703 C CA . MET A 1 92 ? -18.569 2.324 15.999 1.00 93.69 92 MET A CA 1
ATOM 704 C C . MET A 1 92 ? -18.391 1.600 17.344 1.00 93.69 92 MET A C 1
ATOM 706 O O . MET A 1 92 ? -19.023 0.566 17.566 1.00 93.69 92 MET A O 1
ATOM 710 N N . GLY A 1 93 ? -17.513 2.073 18.233 1.00 94.50 93 GLY A N 1
ATOM 711 C CA . GLY A 1 93 ? -17.185 1.357 19.468 1.00 94.50 93 GLY A CA 1
ATOM 712 C C . GLY A 1 93 ? -16.447 0.035 19.222 1.00 94.50 93 GLY A C 1
ATOM 713 O O . GLY A 1 93 ? -16.604 -0.907 19.998 1.00 94.50 93 GLY A O 1
ATOM 714 N N . ARG A 1 94 ? -15.646 -0.037 18.150 1.00 93.19 94 ARG A N 1
ATOM 715 C CA . ARG A 1 94 ? -14.802 -1.178 17.757 1.00 93.19 94 ARG A CA 1
ATOM 716 C C . ARG A 1 94 ? -13.311 -0.867 17.958 1.00 93.19 94 ARG A C 1
ATOM 718 O O . ARG A 1 94 ? -12.561 -0.756 16.987 1.00 93.19 94 ARG A O 1
ATOM 725 N N . PRO A 1 95 ? -12.844 -0.705 19.213 1.00 92.94 95 PRO A N 1
ATOM 726 C CA . PRO A 1 95 ? -11.437 -0.409 19.494 1.00 92.94 95 PRO A CA 1
ATOM 727 C C . PRO A 1 95 ? -10.496 -1.549 19.075 1.00 92.94 95 PRO A C 1
ATOM 729 O O . PRO A 1 95 ? -9.316 -1.310 18.831 1.00 92.94 95 PRO A O 1
ATOM 732 N N . ASP A 1 96 ? -11.014 -2.774 18.972 1.00 91.75 96 ASP A N 1
ATOM 733 C CA . ASP A 1 96 ? -10.320 -3.923 18.400 1.00 91.75 96 ASP A CA 1
ATOM 734 C C . ASP A 1 96 ? -9.940 -3.674 16.932 1.00 91.75 96 ASP A C 1
ATOM 736 O O . ASP A 1 96 ? -8.774 -3.824 16.573 1.00 91.75 96 ASP A O 1
ATOM 740 N N . LEU A 1 97 ? -10.879 -3.188 16.112 1.00 94.06 97 LEU A N 1
ATOM 741 C CA . LEU A 1 97 ? -10.623 -2.877 14.702 1.00 94.06 97 LEU A CA 1
ATOM 742 C C . LEU A 1 97 ? -9.812 -1.595 14.520 1.00 94.06 97 LEU A C 1
ATOM 744 O O . LEU A 1 97 ? -8.949 -1.544 13.651 1.00 94.06 97 LEU A O 1
ATOM 748 N N . ALA A 1 98 ? -10.006 -0.587 15.376 1.00 95.06 98 ALA A N 1
ATOM 749 C CA . ALA A 1 98 ? -9.157 0.604 15.358 1.00 95.06 98 A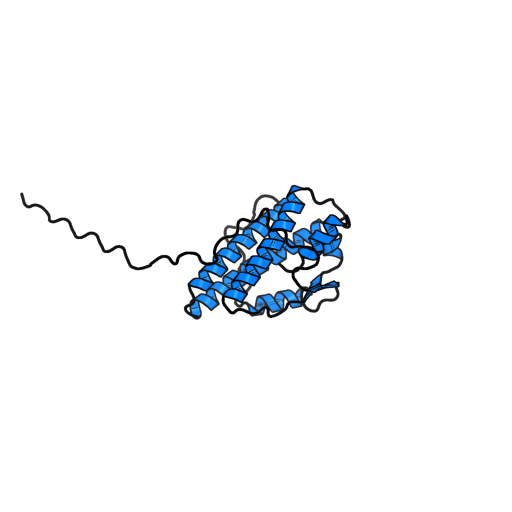LA A CA 1
ATOM 750 C C . ALA A 1 98 ? -7.675 0.249 15.595 1.00 95.06 98 ALA A C 1
ATOM 752 O O . ALA A 1 98 ? -6.784 0.830 14.975 1.00 95.06 98 ALA A O 1
ATOM 753 N N . LYS A 1 99 ? -7.396 -0.739 16.456 1.00 94.25 99 LYS A N 1
ATOM 754 C CA . LYS A 1 99 ? -6.037 -1.245 16.678 1.00 94.25 99 LYS A CA 1
ATOM 755 C C . LYS A 1 99 ? -5.497 -2.019 15.474 1.00 94.25 99 LYS A C 1
ATOM 757 O O . LYS A 1 99 ? -4.329 -1.836 15.141 1.00 94.25 99 LYS A O 1
ATOM 762 N N . VAL A 1 100 ? -6.327 -2.836 14.822 1.00 95.19 100 VAL A N 1
ATOM 763 C CA . VAL A 1 100 ? -5.956 -3.523 13.571 1.00 95.19 100 VAL A CA 1
ATOM 764 C C . VAL A 1 100 ? -5.595 -2.506 12.487 1.00 95.19 100 VAL A C 1
ATOM 766 O O . VAL A 1 100 ? -4.519 -2.615 11.911 1.00 95.19 100 VAL A O 1
ATOM 769 N N . SER A 1 101 ? -6.410 -1.467 12.276 1.00 95.62 101 SER A N 1
ATOM 770 C CA . SER A 1 101 ? -6.094 -0.404 11.309 1.00 95.62 101 SER A CA 1
ATOM 771 C C . SER A 1 101 ? -4.795 0.327 11.628 1.00 95.62 101 SER A C 1
ATOM 773 O O . SER A 1 101 ? -4.040 0.642 10.716 1.00 95.62 101 SER A O 1
ATOM 775 N N . PHE A 1 102 ? -4.481 0.562 12.906 1.00 95.88 102 PHE A N 1
ATOM 776 C CA . PHE A 1 102 ? -3.184 1.134 13.273 1.00 95.88 102 PHE A CA 1
ATOM 777 C C . PHE A 1 102 ? -2.013 0.204 12.919 1.00 95.88 102 PHE A C 1
ATOM 779 O O . PHE A 1 102 ? -0.994 0.674 12.420 1.00 95.88 102 PHE A O 1
ATOM 786 N N . GLN A 1 103 ? -2.139 -1.102 13.179 1.00 95.56 103 GLN A N 1
ATOM 787 C CA . GLN A 1 103 ? -1.102 -2.075 12.817 1.00 95.56 103 GLN A CA 1
ATOM 788 C C . GLN A 1 103 ? -0.909 -2.152 11.302 1.00 95.56 103 GLN A C 1
ATOM 790 O O . GLN A 1 103 ? 0.231 -2.122 10.855 1.00 95.56 103 GLN A O 1
ATOM 795 N N . TYR A 1 104 ? -2.007 -2.171 10.543 1.00 95.94 104 TYR A N 1
ATOM 796 C CA . TYR A 1 104 ? -1.985 -2.095 9.083 1.00 95.94 104 TYR A CA 1
ATOM 797 C C . TYR A 1 104 ? -1.248 -0.822 8.640 1.00 95.94 104 TYR A C 1
ATOM 799 O O . TYR A 1 104 ? -0.255 -0.898 7.928 1.00 95.94 104 TYR A O 1
ATOM 807 N N . ALA A 1 105 ? -1.666 0.361 9.106 1.00 95.75 105 ALA A N 1
ATOM 808 C CA . ALA A 1 105 ? -1.042 1.634 8.728 1.00 95.75 105 ALA A CA 1
ATOM 809 C C . ALA A 1 105 ? 0.473 1.681 9.016 1.00 95.75 105 ALA A C 1
ATOM 811 O O . ALA A 1 105 ? 1.237 2.318 8.286 1.00 95.75 105 ALA A O 1
ATOM 812 N N . ALA A 1 106 ? 0.909 1.031 10.100 1.00 95.38 106 ALA A N 1
ATOM 813 C CA . ALA A 1 106 ? 2.321 0.911 10.431 1.00 95.38 106 ALA A CA 1
ATOM 814 C C . ALA A 1 106 ? 3.073 0.038 9.414 1.00 95.38 106 ALA A C 1
ATOM 816 O O . ALA A 1 106 ? 4.150 0.437 8.979 1.00 95.38 106 ALA A O 1
ATOM 817 N N . GLU A 1 107 ? 2.494 -1.091 9.002 1.00 96.25 107 GLU A N 1
ATOM 818 C CA . GLU A 1 107 ? 3.082 -1.981 7.996 1.00 96.25 107 GLU A CA 1
ATOM 819 C C . GLU A 1 107 ? 3.208 -1.294 6.629 1.00 96.25 107 GLU A C 1
ATOM 821 O O . GLU A 1 107 ? 4.280 -1.316 6.026 1.00 96.25 107 GLU A O 1
ATOM 826 N N . GLU A 1 108 ? 2.186 -0.552 6.188 1.00 96.00 108 GLU A N 1
ATOM 827 C CA . GLU A 1 108 ? 2.266 0.189 4.917 1.00 96.00 108 GLU A CA 1
ATOM 828 C C . GLU A 1 108 ? 3.331 1.281 4.932 1.00 96.00 108 GLU A C 1
ATOM 830 O O . GLU A 1 108 ? 3.971 1.586 3.923 1.00 96.00 108 GLU A O 1
ATOM 835 N N . SER A 1 109 ? 3.604 1.846 6.107 1.00 94.38 109 SER A N 1
ATOM 836 C CA . SER A 1 109 ? 4.726 2.767 6.265 1.00 94.38 109 SER A CA 1
ATOM 837 C C . SER A 1 109 ? 6.079 2.060 6.076 1.00 94.38 109 SER A C 1
ATOM 839 O O . SER A 1 109 ? 7.013 2.669 5.541 1.00 94.38 109 SER A O 1
ATOM 841 N N . GLU A 1 110 ? 6.200 0.784 6.462 1.00 94.94 110 GLU A N 1
ATOM 842 C CA . GLU A 1 110 ? 7.387 -0.039 6.195 1.00 94.94 110 GLU A CA 1
ATOM 843 C C . GLU A 1 110 ? 7.502 -0.389 4.706 1.00 94.94 110 GLU A C 1
ATOM 845 O O . GLU A 1 110 ? 8.575 -0.193 4.124 1.00 94.94 110 GLU A O 1
ATOM 850 N N . HIS A 1 111 ? 6.408 -0.797 4.051 1.00 95.75 111 HIS A N 1
ATOM 851 C CA . HIS A 1 111 ? 6.389 -1.021 2.602 1.00 95.75 111 HIS A CA 1
ATOM 852 C C . HIS A 1 111 ? 6.819 0.235 1.834 1.00 95.75 111 HIS A C 1
ATOM 854 O O . HIS A 1 111 ? 7.715 0.182 0.984 1.00 95.75 111 HIS A O 1
ATOM 860 N N . ARG A 1 112 ? 6.277 1.405 2.199 1.00 94.06 112 ARG A N 1
ATOM 861 C CA . ARG A 1 112 ? 6.645 2.697 1.601 1.00 94.06 112 ARG A CA 1
ATOM 862 C C . ARG A 1 112 ? 8.129 3.009 1.775 1.00 94.06 112 ARG A C 1
ATOM 864 O O . ARG A 1 112 ? 8.780 3.529 0.860 1.00 94.06 112 ARG A O 1
ATOM 871 N N . LEU A 1 113 ? 8.686 2.725 2.953 1.00 93.62 113 LEU A N 1
ATOM 872 C CA . LEU A 1 113 ? 10.112 2.895 3.223 1.00 93.62 113 LEU A CA 1
ATOM 873 C C . LEU A 1 113 ? 10.956 1.964 2.344 1.00 93.62 113 LEU A C 1
ATOM 875 O O . LEU A 1 113 ? 11.949 2.410 1.765 1.00 93.62 113 LEU A O 1
ATOM 879 N N . LEU A 1 114 ? 10.570 0.695 2.222 1.00 94.81 114 LEU A N 1
ATOM 880 C CA . LEU A 1 114 ? 11.286 -0.308 1.433 1.00 94.81 114 LEU A CA 1
ATOM 881 C C . LEU A 1 114 ? 11.176 -0.054 -0.080 1.00 94.81 114 LEU A C 1
ATOM 883 O O . LEU A 1 114 ? 12.148 -0.244 -0.812 1.00 94.81 114 LEU A O 1
ATOM 887 N N . ALA A 1 115 ? 10.060 0.491 -0.556 1.00 95.12 115 ALA A N 1
ATOM 888 C CA . ALA A 1 115 ? 9.930 0.956 -1.932 1.00 95.12 115 ALA A CA 1
ATOM 889 C C . ALA A 1 115 ? 10.842 2.161 -2.219 1.00 95.12 115 ALA A C 1
ATOM 891 O O . ALA A 1 115 ? 11.530 2.206 -3.239 1.00 95.12 115 ALA A O 1
ATOM 892 N N . ASN A 1 116 ? 10.946 3.114 -1.286 1.00 93.75 116 ASN A N 1
ATOM 893 C CA . ASN A 1 116 ? 11.926 4.200 -1.394 1.00 93.75 116 ASN A CA 1
ATOM 894 C C . ASN A 1 116 ? 13.374 3.691 -1.329 1.00 93.75 116 ASN A C 1
ATOM 896 O O . ASN A 1 116 ? 14.219 4.163 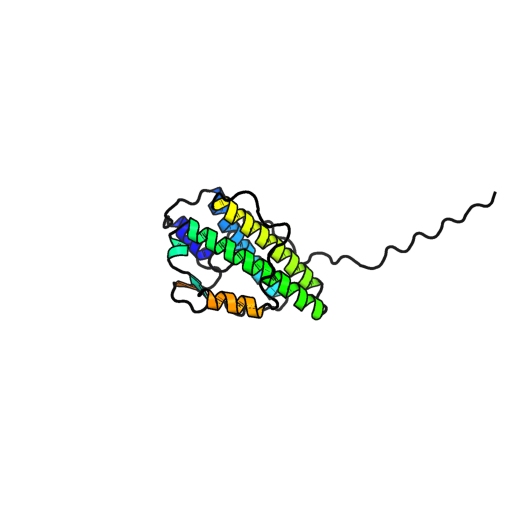-2.093 1.00 93.75 116 ASN A O 1
ATOM 900 N N . TYR A 1 117 ? 13.655 2.689 -0.486 1.00 93.12 117 TYR A N 1
ATOM 901 C CA . TYR A 1 117 ? 14.939 1.983 -0.466 1.00 93.12 117 TYR A CA 1
ATOM 902 C C . TYR A 1 117 ? 15.268 1.434 -1.859 1.00 93.12 117 TYR A C 1
ATOM 904 O O . TYR A 1 117 ? 16.378 1.666 -2.344 1.00 93.12 117 TYR A O 1
ATOM 912 N N . ALA A 1 118 ? 14.317 0.747 -2.504 1.00 94.12 118 ALA A N 1
ATOM 913 C CA . ALA A 1 118 ? 14.492 0.139 -3.823 1.00 94.12 118 ALA A CA 1
ATOM 914 C C . ALA A 1 118 ? 14.769 1.183 -4.919 1.00 94.12 118 ALA A C 1
ATOM 916 O O . ALA A 1 118 ? 15.550 0.916 -5.830 1.00 94.12 118 ALA A O 1
ATOM 917 N N . ARG A 1 119 ? 14.209 2.393 -4.786 1.00 92.50 119 ARG A N 1
ATOM 918 C CA . ARG A 1 119 ? 14.467 3.559 -5.659 1.00 92.50 119 ARG A CA 1
ATOM 919 C C . ARG A 1 119 ? 15.785 4.283 -5.367 1.00 92.50 119 ARG A C 1
ATOM 921 O O . ARG A 1 119 ? 16.140 5.223 -6.073 1.00 92.50 119 ARG A O 1
ATOM 928 N N . GLY A 1 120 ? 16.488 3.923 -4.293 1.00 90.38 120 GLY A N 1
ATOM 929 C CA . GLY A 1 120 ? 17.674 4.647 -3.832 1.00 90.38 120 GLY A CA 1
ATOM 930 C C . GLY A 1 120 ? 17.379 5.988 -3.142 1.00 90.38 120 GLY A C 1
ATOM 931 O O . GLY A 1 120 ? 18.300 6.781 -2.944 1.00 90.38 120 GLY A O 1
ATOM 932 N N . VAL A 1 121 ? 16.131 6.250 -2.738 1.00 84.56 121 VAL A N 1
ATOM 933 C CA . VAL A 1 121 ? 15.725 7.466 -2.013 1.00 84.56 121 VAL A CA 1
ATOM 934 C C . VAL A 1 121 ? 15.964 7.275 -0.511 1.00 84.56 121 VAL A C 1
ATOM 936 O O . VAL A 1 121 ? 15.405 6.367 0.104 1.00 84.56 121 VAL A O 1
ATOM 939 N N . ARG A 1 122 ? 16.809 8.119 0.103 1.00 78.81 122 ARG A N 1
ATOM 940 C CA . ARG A 1 122 ? 17.108 8.099 1.552 1.00 78.81 122 ARG A CA 1
ATOM 941 C C . ARG A 1 122 ? 17.387 9.504 2.102 1.00 78.81 122 ARG A C 1
ATOM 943 O O . ARG A 1 122 ? 18.020 10.289 1.393 1.00 78.81 122 ARG A O 1
ATOM 950 N N . PRO A 1 123 ? 17.060 9.790 3.380 1.00 74.88 123 PRO A N 1
ATOM 951 C CA . PRO A 1 123 ? 16.313 8.962 4.344 1.00 74.88 123 PRO A CA 1
ATOM 952 C C . PRO A 1 123 ? 14.787 9.091 4.171 1.00 74.88 123 PRO A C 1
ATOM 954 O O . PRO A 1 123 ? 14.330 9.815 3.289 1.00 74.88 123 PRO A O 1
ATOM 957 N N . ALA A 1 124 ? 14.007 8.427 5.036 1.00 67.06 124 ALA A N 1
ATOM 958 C CA . ALA A 1 124 ? 12.605 8.797 5.244 1.00 67.06 124 ALA A CA 1
ATOM 959 C C . ALA A 1 124 ? 12.527 10.310 5.510 1.00 67.06 124 ALA A C 1
ATOM 961 O O . ALA A 1 124 ? 13.267 10.830 6.349 1.00 67.06 124 ALA A O 1
ATOM 962 N N . ASN A 1 125 ? 11.695 11.014 4.749 1.00 67.19 125 ASN A N 1
ATOM 963 C CA . ASN A 1 125 ? 11.690 12.475 4.690 1.00 67.19 125 ASN A CA 1
ATOM 964 C C . ASN A 1 125 ? 10.350 13.099 5.105 1.00 67.19 125 ASN A C 1
ATOM 966 O O . ASN A 1 125 ? 10.158 14.298 4.900 1.00 67.19 125 ASN A O 1
ATOM 970 N N . ASP A 1 126 ? 9.444 12.325 5.706 1.00 63.25 126 ASP A N 1
ATOM 971 C CA . ASP A 1 126 ? 8.234 12.887 6.301 1.00 63.25 126 ASP A CA 1
ATOM 972 C C . ASP A 1 126 ? 8.592 13.725 7.534 1.00 63.25 126 ASP A C 1
ATOM 974 O O . ASP A 1 126 ? 9.411 13.333 8.368 1.00 63.25 126 ASP A O 1
ATOM 978 N N . LEU A 1 127 ? 7.950 14.886 7.676 1.00 59.59 127 LEU A N 1
ATOM 979 C CA . LEU A 1 127 ? 8.201 15.891 8.722 1.00 59.59 127 LEU A CA 1
ATOM 980 C C . LEU A 1 127 ? 7.701 15.483 10.130 1.00 59.59 127 LEU A C 1
ATOM 982 O O . LEU A 1 127 ? 7.426 16.355 10.949 1.00 59.59 127 LEU A O 1
ATOM 986 N N . ALA A 1 128 ? 7.640 14.176 10.416 1.00 79.12 128 ALA A N 1
ATOM 987 C CA . ALA A 1 128 ? 7.129 13.483 11.613 1.00 79.12 128 ALA A CA 1
ATOM 988 C C . ALA A 1 128 ? 5.697 12.923 11.533 1.00 79.12 128 ALA A C 1
ATOM 990 O O . ALA A 1 128 ? 5.350 12.087 12.364 1.00 79.12 128 ALA A O 1
ATOM 991 N N . PHE A 1 129 ? 4.885 13.317 10.549 1.00 85.69 129 PHE A N 1
ATOM 992 C CA . PHE A 1 129 ? 3.520 12.803 10.379 1.00 85.69 129 PHE A CA 1
ATOM 993 C C . PHE A 1 129 ? 3.254 12.448 8.921 1.00 85.69 129 PHE A C 1
ATOM 995 O O . PHE A 1 129 ? 3.618 13.212 8.024 1.00 85.69 129 PHE A O 1
ATOM 1002 N N . ILE A 1 130 ? 2.591 11.312 8.699 1.00 86.75 130 ILE A N 1
ATOM 1003 C CA 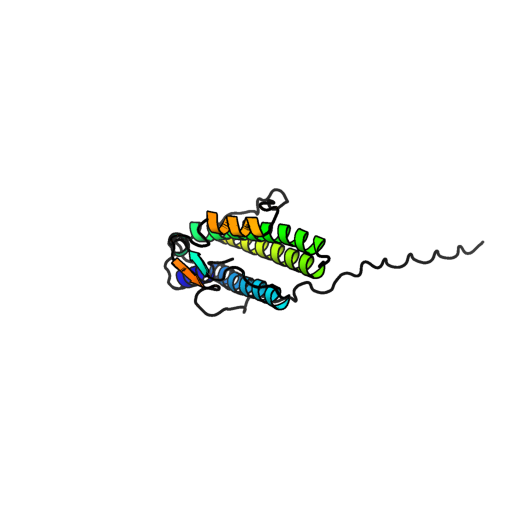. ILE A 1 130 ? 2.060 10.967 7.382 1.00 86.75 130 ILE A CA 1
ATOM 1004 C C . ILE A 1 130 ? 0.936 11.961 7.019 1.00 86.75 130 ILE A C 1
ATOM 1006 O O . ILE A 1 130 ? 0.170 12.363 7.904 1.00 86.75 130 ILE A O 1
ATOM 1010 N N . PRO A 1 131 ? 0.827 12.405 5.756 1.00 86.69 131 PRO A N 1
ATOM 1011 C CA . PRO A 1 131 ? -0.288 13.232 5.312 1.00 86.69 131 PRO A CA 1
ATOM 1012 C C . PRO A 1 131 ? -1.648 12.570 5.572 1.00 86.69 131 PRO A C 1
ATOM 1014 O O . PRO A 1 131 ? -1.842 11.395 5.272 1.00 86.69 131 PRO A O 1
ATOM 1017 N N . ILE A 1 132 ? -2.608 13.349 6.073 1.00 87.50 132 ILE A N 1
ATOM 1018 C CA . ILE A 1 132 ? -4.015 12.943 6.133 1.00 87.50 132 ILE A CA 1
ATOM 1019 C C . ILE A 1 132 ? -4.642 13.290 4.786 1.00 87.50 132 ILE A C 1
ATOM 1021 O O . ILE A 1 132 ? -4.922 14.458 4.521 1.00 87.50 132 ILE A O 1
ATOM 1025 N N . LEU A 1 133 ? -4.773 12.290 3.916 1.00 92.44 133 LEU A N 1
ATOM 1026 C CA . LEU A 1 133 ? -5.304 12.475 2.562 1.00 92.44 133 LEU A CA 1
ATOM 1027 C C . LEU A 1 133 ? -6.826 12.356 2.483 1.00 92.44 133 LEU A C 1
ATOM 1029 O O . LEU A 1 133 ? -7.411 12.909 1.558 1.00 92.44 133 LEU A O 1
ATOM 1033 N N . PHE A 1 134 ? -7.440 11.652 3.435 1.00 95.06 134 PHE A N 1
ATOM 1034 C CA . PHE A 1 134 ? -8.850 11.281 3.383 1.00 95.06 134 PHE A CA 1
ATOM 1035 C C . PHE A 1 134 ? -9.536 11.532 4.726 1.00 95.06 134 PHE A C 1
ATOM 1037 O O . PHE A 1 134 ? -8.981 11.226 5.786 1.00 95.06 134 PHE A O 1
ATOM 1044 N N . GLU A 1 135 ? -10.753 12.067 4.687 1.00 89.75 135 GLU A N 1
ATOM 1045 C CA . GLU A 1 135 ? -11.651 12.148 5.839 1.00 89.75 135 GLU A CA 1
ATOM 1046 C C . GLU A 1 135 ? -12.452 10.853 6.027 1.00 89.75 135 GLU A C 1
ATOM 1048 O O . GLU A 1 135 ? -12.816 10.509 7.157 1.00 89.75 135 GLU A O 1
ATOM 1053 N N . THR A 1 136 ? -12.705 10.127 4.933 1.00 89.06 136 THR A N 1
ATOM 1054 C CA . THR A 1 136 ? -13.465 8.869 4.905 1.00 89.06 136 THR A CA 1
ATOM 1055 C C . THR A 1 136 ? -12.751 7.797 4.080 1.00 89.06 136 THR A C 1
ATOM 1057 O O . THR A 1 136 ? -11.874 8.092 3.275 1.00 89.06 136 THR A O 1
ATOM 1060 N N . VAL A 1 137 ? -13.126 6.528 4.264 1.00 89.56 137 VAL A N 1
ATOM 1061 C CA . VAL A 1 137 ? -12.596 5.427 3.436 1.00 89.56 137 VAL A CA 1
ATOM 1062 C C . VAL A 1 137 ? -13.165 5.471 2.007 1.00 89.56 137 VAL A C 1
ATOM 1064 O O . VAL A 1 137 ? -12.504 5.017 1.077 1.00 89.56 137 VAL A O 1
ATOM 1067 N N . ASP A 1 138 ? -14.336 6.077 1.799 1.00 91.69 138 ASP A N 1
ATOM 1068 C CA . ASP A 1 138 ? -14.931 6.227 0.463 1.00 91.69 138 ASP A CA 1
ATOM 1069 C C . ASP A 1 138 ? -14.075 7.140 -0.430 1.00 91.69 138 ASP A C 1
ATOM 1071 O O . ASP A 1 138 ? -13.830 6.820 -1.591 1.00 91.69 138 ASP A O 1
ATOM 1075 N N . GLU A 1 139 ? -13.505 8.212 0.129 1.00 94.81 139 GLU A N 1
ATOM 1076 C CA . GLU A 1 139 ? -12.574 9.094 -0.592 1.00 94.81 139 GLU A CA 1
ATOM 1077 C C . GLU A 1 139 ? -11.309 8.358 -1.067 1.00 94.81 139 GLU A C 1
ATOM 1079 O O . GLU A 1 139 ? -10.733 8.699 -2.103 1.00 94.81 139 GLU A O 1
ATOM 1084 N N . PHE A 1 140 ? -10.879 7.313 -0.351 1.00 94.00 140 PHE A N 1
ATOM 1085 C CA . PHE A 1 140 ? -9.789 6.460 -0.819 1.00 94.00 140 PHE A CA 1
ATOM 1086 C C . PHE A 1 140 ? -10.196 5.668 -2.068 1.00 94.00 140 PHE A C 1
ATOM 1088 O O . PHE A 1 140 ? -9.409 5.618 -3.016 1.00 94.00 140 PHE A O 1
ATOM 1095 N N . LEU A 1 141 ? -11.412 5.110 -2.117 1.00 93.12 141 LEU A N 1
ATOM 1096 C CA . LEU A 1 141 ? -11.923 4.420 -3.310 1.00 93.12 141 LEU A CA 1
ATOM 1097 C C . LEU A 1 141 ? -12.027 5.375 -4.501 1.00 93.12 141 LEU A C 1
ATOM 1099 O O . LEU A 1 141 ? -11.504 5.068 -5.572 1.00 93.12 141 LEU A O 1
ATOM 1103 N N . GLU A 1 142 ? -12.590 6.566 -4.291 1.00 95.12 142 GLU A N 1
ATOM 1104 C CA . GLU A 1 142 ? -12.637 7.618 -5.313 1.00 95.12 142 GLU A CA 1
ATOM 1105 C C . GLU A 1 142 ? -11.224 7.968 -5.810 1.00 95.12 142 GLU A C 1
ATOM 1107 O O . GLU A 1 142 ? -10.995 8.140 -7.008 1.00 95.12 142 GLU A O 1
ATOM 1112 N N . SER A 1 143 ? -10.229 8.004 -4.914 1.00 95.19 143 SER A N 1
ATOM 1113 C CA . SER A 1 143 ? -8.834 8.245 -5.298 1.00 95.19 143 SER A CA 1
ATOM 1114 C C . SER A 1 143 ? -8.259 7.154 -6.208 1.00 95.19 143 SER A C 1
ATOM 1116 O O . SER A 1 143 ? -7.387 7.445 -7.030 1.00 95.19 143 SER A O 1
ATOM 1118 N N . LEU A 1 144 ? -8.692 5.898 -6.056 1.00 94.38 144 LEU A N 1
ATOM 1119 C CA . LEU A 1 144 ? -8.247 4.782 -6.895 1.00 94.38 144 LEU A CA 1
ATOM 1120 C C . LEU A 1 144 ? -8.886 4.864 -8.284 1.00 94.38 144 LEU A C 1
ATOM 1122 O O . LEU A 1 144 ? -8.194 4.660 -9.282 1.00 94.38 144 LEU A O 1
ATOM 1126 N N . GLU A 1 145 ? -10.167 5.223 -8.356 1.00 95.00 145 GLU A N 1
ATOM 1127 C CA . GLU A 1 145 ? -10.875 5.472 -9.617 1.00 95.00 145 GLU A CA 1
ATOM 1128 C C . GLU A 1 145 ? -10.258 6.651 -10.380 1.00 95.00 145 GLU A C 1
ATOM 1130 O O . GLU A 1 145 ? -9.932 6.535 -11.561 1.00 95.00 145 GLU A O 1
ATOM 1135 N N . LEU A 1 146 ? -9.999 7.772 -9.696 1.00 94.56 146 LEU A N 1
ATOM 1136 C CA . LEU A 1 146 ? -9.381 8.963 -10.292 1.00 94.56 146 LEU A CA 1
ATOM 1137 C C . LEU A 1 146 ? -7.973 8.697 -10.836 1.00 94.56 146 LEU A C 1
ATOM 1139 O O . LEU A 1 146 ? -7.574 9.288 -11.841 1.00 94.56 146 LEU A O 1
ATOM 1143 N N . ARG A 1 147 ? -7.217 7.806 -10.186 1.00 92.00 147 ARG A N 1
ATOM 1144 C CA . ARG A 1 147 ? -5.893 7.360 -10.646 1.00 92.00 147 ARG A CA 1
ATOM 1145 C C . ARG A 1 147 ? -5.967 6.286 -11.736 1.00 92.00 147 ARG A C 1
ATOM 1147 O O . ARG A 1 147 ? -4.926 5.880 -12.243 1.00 92.00 147 ARG A O 1
ATOM 1154 N N . GLY A 1 148 ? -7.165 5.823 -12.097 1.00 93.44 148 GLY A N 1
ATOM 1155 C CA . GLY A 1 148 ? -7.363 4.749 -13.068 1.00 93.44 148 GLY A CA 1
ATOM 1156 C C . GLY A 1 148 ? -6.868 3.386 -12.581 1.00 93.44 148 GLY A C 1
ATOM 1157 O O . GLY A 1 148 ? -6.620 2.514 -13.407 1.00 93.44 148 GLY A O 1
ATOM 1158 N N . ILE A 1 149 ? -6.710 3.205 -11.265 1.00 94.12 149 ILE A N 1
ATOM 1159 C CA . ILE A 1 149 ? -6.390 1.915 -10.631 1.00 94.12 149 ILE A CA 1
ATOM 1160 C C . ILE A 1 149 ? -7.650 1.044 -10.553 1.00 94.12 149 ILE A C 1
ATOM 1162 O O . ILE A 1 149 ? -7.556 -0.179 -10.545 1.00 94.12 149 ILE A O 1
ATOM 1166 N N . ILE A 1 150 ? -8.834 1.658 -10.534 1.00 95.00 150 ILE A N 1
ATOM 1167 C CA . ILE A 1 150 ? -10.130 0.990 -10.696 1.00 95.00 150 ILE A CA 1
ATOM 1168 C C . ILE A 1 150 ? -10.796 1.567 -11.947 1.00 95.00 150 ILE A C 1
ATOM 1170 O O . ILE A 1 150 ? -10.871 2.785 -12.100 1.00 95.00 150 ILE A O 1
ATOM 1174 N N . GLY A 1 151 ? -11.257 0.700 -12.854 1.00 93.75 151 GLY A N 1
ATOM 1175 C CA . GLY A 1 151 ? -11.970 1.111 -14.071 1.00 93.75 151 GLY A CA 1
ATOM 1176 C C . GLY A 1 151 ? -11.131 1.915 -15.076 1.00 93.75 151 GLY A C 1
ATOM 1177 O O . GLY A 1 151 ? -11.688 2.689 -15.855 1.00 93.75 151 GLY A O 1
ATOM 1178 N N . GLY A 1 152 ? -9.801 1.774 -15.045 1.00 93.69 152 GLY A N 1
ATOM 1179 C CA . GLY A 1 152 ? -8.884 2.481 -15.941 1.00 93.69 152 GLY A CA 1
ATOM 1180 C C . GLY A 1 152 ? -8.757 1.847 -17.332 1.00 93.69 152 GLY A C 1
ATOM 1181 O O . GLY A 1 152 ? -9.518 0.968 -17.723 1.00 93.69 152 GLY A O 1
ATOM 1182 N N . THR A 1 153 ? -7.738 2.266 -18.092 1.00 90.19 153 THR A N 1
ATOM 1183 C CA . THR A 1 153 ? -7.484 1.794 -19.474 1.00 90.19 153 THR A CA 1
ATOM 1184 C C . THR A 1 153 ? -6.291 0.835 -19.615 1.00 90.19 153 THR A C 1
ATOM 1186 O O . THR A 1 153 ? -5.816 0.603 -20.726 1.00 90.19 153 THR A O 1
ATOM 1189 N N . GLY A 1 154 ? -5.756 0.334 -18.501 1.00 89.81 154 GLY A N 1
ATOM 1190 C CA . GLY A 1 154 ? -4.628 -0.602 -18.439 1.00 89.81 154 GLY A CA 1
ATOM 1191 C C . GLY A 1 154 ? -5.043 -2.078 -18.440 1.00 89.81 154 GLY A C 1
ATOM 1192 O O . GLY A 1 154 ? -6.169 -2.428 -18.787 1.00 89.81 154 GLY A O 1
ATOM 1193 N N . MET A 1 155 ? -4.122 -2.954 -18.039 1.00 93.19 155 MET A N 1
ATOM 1194 C CA . MET A 1 155 ? -4.399 -4.385 -17.892 1.00 93.19 155 MET A CA 1
ATOM 1195 C C . MET A 1 155 ? -5.247 -4.634 -16.645 1.00 93.19 155 MET A C 1
ATOM 1197 O O . MET A 1 155 ? -4.860 -4.224 -15.555 1.00 93.19 155 MET A O 1
ATOM 1201 N N . GLU A 1 156 ? -6.367 -5.336 -16.793 1.00 95.19 156 GLU A N 1
ATOM 1202 C CA . GLU A 1 156 ? -7.159 -5.781 -15.648 1.00 95.19 156 GLU A CA 1
ATOM 1203 C C . GLU A 1 156 ? -6.517 -6.985 -14.965 1.00 95.19 156 GLU A C 1
ATOM 1205 O O . GLU A 1 156 ? -6.059 -7.928 -15.618 1.00 95.19 156 GLU A O 1
ATOM 1210 N N . ILE A 1 157 ? -6.487 -6.943 -13.638 1.00 94.62 157 ILE A N 1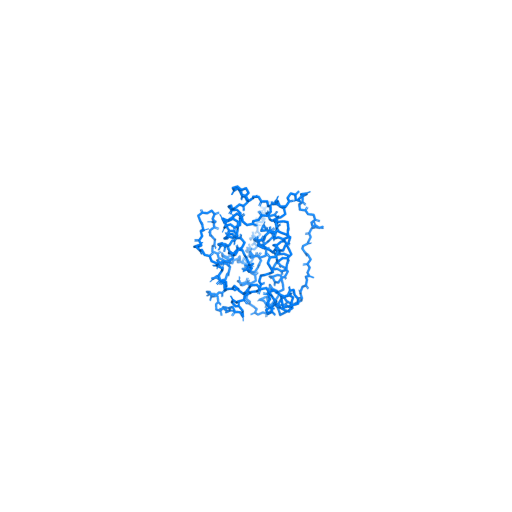
ATOM 1211 C CA . ILE A 1 157 ? -5.904 -7.972 -12.790 1.00 94.62 157 ILE A CA 1
ATOM 1212 C C . ILE A 1 157 ? -6.876 -8.273 -11.661 1.00 94.62 157 ILE A C 1
ATOM 1214 O O . ILE A 1 157 ? -7.405 -7.362 -11.031 1.00 94.62 157 ILE A O 1
ATOM 1218 N N . VAL A 1 158 ? -7.094 -9.553 -11.387 1.00 95.38 158 VAL A N 1
ATOM 1219 C CA . VAL A 1 158 ? -7.799 -9.970 -10.175 1.00 95.38 158 VAL A CA 1
ATOM 1220 C C . VAL A 1 158 ? -6.765 -10.110 -9.066 1.00 95.38 158 VAL A C 1
ATOM 1222 O O . VAL A 1 158 ? -5.718 -10.738 -9.257 1.00 95.38 158 VAL A O 1
ATOM 1225 N N . TYR A 1 159 ? -7.032 -9.500 -7.918 1.00 94.81 159 TYR A N 1
ATOM 1226 C CA . TYR A 1 159 ? -6.185 -9.595 -6.735 1.00 94.81 159 TYR A CA 1
ATOM 1227 C C . TYR A 1 159 ? -6.059 -11.061 -6.259 1.00 94.81 159 TYR A C 1
ATOM 1229 O O . TYR A 1 159 ? -7.050 -11.790 -6.309 1.00 94.81 159 TYR A O 1
ATOM 1237 N N . PRO A 1 160 ? -4.877 -11.540 -5.806 1.00 95.75 160 PRO A N 1
ATOM 1238 C CA . PRO A 1 160 ? -3.612 -10.827 -5.558 1.00 95.75 160 PRO A CA 1
ATOM 1239 C C . PRO A 1 160 ? -2.639 -10.825 -6.754 1.00 95.75 160 PRO A C 1
ATOM 1241 O O . PRO A 1 160 ? -1.418 -10.721 -6.580 1.00 95.75 160 PRO A O 1
ATOM 1244 N N . GLY A 1 161 ? -3.147 -10.993 -7.977 1.00 93.75 161 GLY A N 1
ATOM 1245 C CA . GLY A 1 161 ? -2.340 -11.167 -9.182 1.00 93.75 161 GLY A CA 1
ATOM 1246 C C . GLY A 1 161 ? -1.763 -12.586 -9.330 1.00 93.75 161 GLY A C 1
ATOM 1247 O O . GLY A 1 161 ? -2.018 -13.458 -8.496 1.00 93.75 161 GLY A O 1
ATOM 1248 N N . PRO A 1 162 ? -0.999 -12.844 -10.404 1.00 94.94 162 PRO A N 1
ATOM 1249 C CA . PRO A 1 162 ? -0.518 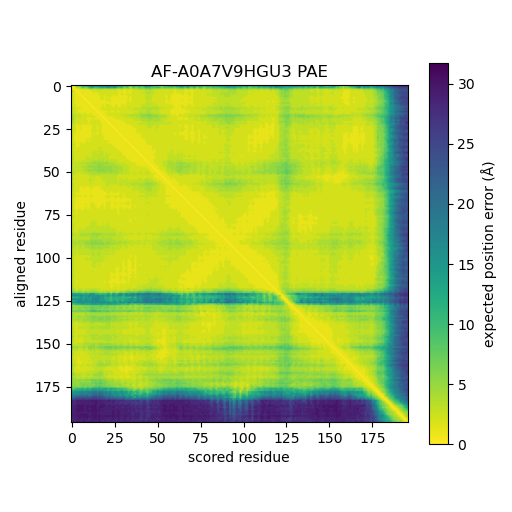-14.179 -10.760 1.00 94.94 162 PRO A CA 1
ATOM 1250 C C . PRO A 1 162 ? 0.567 -14.715 -9.816 1.00 94.94 162 PRO A C 1
ATOM 1252 O O . PRO A 1 162 ? 1.267 -13.957 -9.151 1.00 94.94 162 PRO A O 1
ATOM 1255 N N . GLY A 1 163 ? 0.742 -16.040 -9.824 1.00 93.31 163 GLY A N 1
ATOM 1256 C CA . GLY A 1 163 ? 1.784 -16.747 -9.072 1.00 93.31 163 GLY A CA 1
ATOM 1257 C C . GLY A 1 163 ? 1.369 -17.131 -7.650 1.00 93.31 163 GLY A C 1
ATOM 1258 O O . GLY A 1 163 ? 0.412 -16.589 -7.098 1.00 93.31 163 GLY A O 1
ATOM 1259 N N . GLU A 1 164 ? 2.100 -18.069 -7.047 1.00 94.25 164 GLU A N 1
ATOM 1260 C CA . GLU A 1 164 ? 1.868 -18.504 -5.663 1.00 94.25 164 GLU A CA 1
ATOM 1261 C C . GLU A 1 164 ? 2.216 -17.395 -4.657 1.00 94.25 164 GLU A C 1
ATOM 1263 O O . GLU A 1 164 ? 3.055 -16.533 -4.932 1.00 94.25 164 GLU A O 1
ATOM 1268 N N . ILE A 1 165 ? 1.549 -17.401 -3.500 1.00 96.56 165 ILE A N 1
ATOM 1269 C CA . ILE A 1 165 ? 1.867 -16.508 -2.381 1.00 96.56 165 ILE A CA 1
ATOM 1270 C C . ILE A 1 165 ? 2.984 -17.149 -1.558 1.00 96.56 165 ILE A C 1
ATOM 1272 O O . ILE A 1 165 ? 2.789 -18.211 -0.971 1.00 96.56 165 ILE A O 1
ATOM 1276 N N . ASP A 1 166 ? 4.145 -16.497 -1.512 1.00 96.38 166 ASP A N 1
ATOM 1277 C CA . ASP A 1 166 ? 5.290 -16.931 -0.712 1.00 96.38 166 ASP A CA 1
ATOM 1278 C C . ASP A 1 166 ? 5.427 -16.062 0.543 1.00 96.38 166 ASP A C 1
ATOM 1280 O O . ASP A 1 166 ? 5.873 -14.917 0.492 1.00 96.38 166 ASP A O 1
ATOM 1284 N N . ALA A 1 167 ? 5.053 -16.639 1.684 1.00 94.88 167 ALA A N 1
ATOM 1285 C CA . ALA A 1 167 ? 5.142 -16.008 2.996 1.00 94.88 167 ALA A CA 1
ATOM 1286 C C . ALA A 1 167 ? 6.397 -16.428 3.789 1.00 94.88 167 ALA A C 1
ATOM 1288 O O . ALA A 1 167 ? 6.479 -16.161 4.985 1.00 94.88 167 ALA A O 1
ATOM 1289 N N . THR A 1 168 ? 7.389 -17.081 3.167 1.00 94.88 168 THR A N 1
ATOM 1290 C CA . THR A 1 168 ? 8.555 -17.654 3.877 1.00 94.88 168 THR A CA 1
ATOM 1291 C C . THR A 1 168 ? 9.348 -16.614 4.677 1.00 94.88 168 THR A C 1
ATOM 1293 O O . THR A 1 168 ? 9.906 -16.934 5.726 1.00 94.88 168 THR A O 1
ATOM 1296 N N . ASN A 1 169 ? 9.381 -15.364 4.206 1.00 91.44 169 ASN A N 1
ATOM 1297 C CA . ASN A 1 169 ? 10.074 -14.251 4.865 1.00 91.44 169 ASN A CA 1
ATOM 1298 C C . ASN A 1 169 ? 9.133 -13.313 5.640 1.00 91.44 169 ASN A C 1
ATOM 1300 O O . ASN A 1 169 ? 9.561 -12.244 6.072 1.00 91.44 169 ASN A O 1
ATOM 1304 N N . VAL A 1 170 ? 7.868 -13.699 5.826 1.00 94.25 170 VAL A N 1
ATOM 1305 C CA . VAL A 1 170 ? 6.875 -12.914 6.566 1.00 94.25 170 VAL A CA 1
ATOM 1306 C C . VAL A 1 170 ? 6.717 -13.483 7.973 1.00 94.25 170 VAL A C 1
ATOM 1308 O O . VAL A 1 170 ? 6.566 -14.687 8.169 1.00 94.25 170 VAL A O 1
ATOM 1311 N N . ILE A 1 171 ? 6.741 -12.604 8.976 1.00 92.94 171 ILE A N 1
ATOM 1312 C CA . ILE A 1 171 ? 6.418 -12.968 10.359 1.00 92.94 171 ILE A CA 1
ATOM 1313 C C . ILE A 1 171 ? 4.953 -12.617 10.603 1.00 92.94 171 ILE A C 1
ATOM 1315 O O . ILE A 1 171 ? 4.627 -11.465 10.893 1.00 92.94 171 ILE A O 1
ATOM 1319 N N . GLU A 1 172 ? 4.080 -13.617 10.510 1.00 85.75 172 GLU A N 1
ATOM 1320 C CA . GLU A 1 172 ? 2.662 -13.446 10.817 1.00 85.75 172 GLU A CA 1
ATOM 1321 C C . GLU A 1 172 ? 2.463 -13.132 12.309 1.00 85.75 172 GLU A C 1
ATOM 1323 O O . GLU A 1 172 ? 3.090 -13.723 13.197 1.00 85.75 172 GLU A O 1
ATOM 1328 N N . ARG A 1 173 ? 1.584 -12.168 12.591 1.00 88.12 173 ARG A N 1
ATOM 1329 C CA . ARG A 1 173 ? 1.183 -11.776 13.945 1.00 88.12 173 ARG A CA 1
ATOM 1330 C C . ARG A 1 173 ? -0.333 -11.755 14.020 1.00 88.12 173 ARG A C 1
ATOM 1332 O O . ARG A 1 173 ? -0.985 -11.364 13.061 1.00 88.12 173 ARG A O 1
ATOM 1339 N N . GLU A 1 174 ? -0.873 -12.101 15.186 1.00 88.75 174 GLU A N 1
ATOM 1340 C CA . GLU A 1 174 ? -2.314 -12.015 15.424 1.00 88.75 174 GLU A CA 1
ATOM 1341 C C . GLU A 1 174 ? -2.785 -10.550 15.311 1.00 88.75 174 GLU A C 1
ATOM 1343 O O . GLU A 1 174 ? -2.317 -9.706 16.095 1.00 88.75 174 GLU A O 1
ATOM 1348 N N . PRO 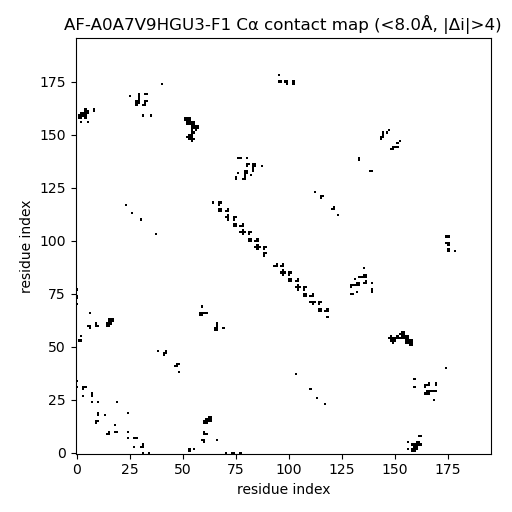A 1 175 ? -3.705 -10.229 14.378 1.00 90.81 175 PRO A N 1
ATOM 1349 C CA . PRO A 1 175 ? -4.255 -8.886 14.246 1.00 90.81 175 PRO A CA 1
ATOM 1350 C C . PRO A 1 175 ? -4.931 -8.434 15.541 1.00 90.81 175 PRO A C 1
ATOM 1352 O O . PRO A 1 175 ? -5.612 -9.195 16.225 1.00 90.81 175 PRO A O 1
ATOM 1355 N N . GLY A 1 176 ? -4.721 -7.180 15.921 1.00 87.31 176 GLY A N 1
ATOM 1356 C CA . GLY A 1 176 ? -5.276 -6.578 17.126 1.00 87.31 176 GLY A CA 1
ATOM 1357 C C . GLY A 1 176 ? -4.604 -7.040 18.421 1.00 87.31 176 GLY A C 1
ATOM 1358 O O . GLY A 1 176 ? -4.485 -6.237 19.340 1.00 87.31 176 GLY A O 1
ATOM 1359 N N . GLY A 1 177 ? -4.095 -8.270 18.534 1.00 84.75 177 GLY A N 1
ATOM 1360 C CA . GLY A 1 177 ? -3.486 -8.802 19.762 1.00 84.75 177 GLY A CA 1
ATOM 1361 C C . GLY A 1 177 ? -4.342 -8.595 21.029 1.00 84.75 177 GLY A C 1
ATOM 1362 O O . GLY A 1 177 ? -5.542 -8.339 20.972 1.00 84.75 177 GLY A O 1
ATOM 1363 N N . ALA A 1 178 ? -3.729 -8.661 22.217 1.00 79.12 178 ALA A N 1
ATOM 1364 C CA . ALA A 1 178 ? -4.461 -8.413 23.464 1.00 79.12 178 ALA A CA 1
ATOM 1365 C C . ALA A 1 178 ? -4.892 -6.937 23.592 1.00 79.12 178 ALA A C 1
ATOM 1367 O O . ALA A 1 178 ? -4.090 -6.020 23.368 1.00 79.12 178 ALA A O 1
ATOM 1368 N N . LEU A 1 179 ? -6.145 -6.698 23.994 1.00 70.44 179 LEU A N 1
ATOM 1369 C CA . LEU A 1 179 ? -6.594 -5.373 24.424 1.00 70.44 179 LEU A CA 1
ATOM 1370 C C . LEU A 1 179 ? -5.909 -5.013 25.747 1.00 70.44 179 LEU A C 1
ATOM 1372 O O . LEU A 1 179 ? -5.817 -5.839 26.656 1.00 70.44 179 LEU A O 1
ATOM 1376 N N . VAL A 1 180 ? -5.418 -3.778 25.850 1.00 71.25 180 VAL A N 1
ATOM 1377 C CA . VAL A 1 180 ? -4.903 -3.260 27.120 1.00 71.25 180 VAL A CA 1
ATOM 1378 C C . VAL A 1 180 ? -6.102 -2.973 28.014 1.00 71.25 180 VAL A C 1
ATOM 1380 O O . VAL A 1 180 ? -6.996 -2.222 27.624 1.00 71.25 180 VAL A O 1
ATOM 1383 N N . ASP A 1 181 ? -6.128 -3.573 29.203 1.00 71.88 181 ASP A N 1
ATOM 1384 C CA . ASP A 1 181 ? -7.154 -3.262 30.191 1.00 71.88 181 ASP A CA 1
ATOM 1385 C C . ASP A 1 181 ? -6.915 -1.848 30.742 1.00 71.88 181 ASP A C 1
ATOM 1387 O O . ASP A 1 181 ? -5.894 -1.561 31.371 1.00 71.88 181 ASP A O 1
ATOM 1391 N N . CYS A 1 182 ? -7.860 -0.948 30.474 1.00 66.44 182 CYS A N 1
ATOM 1392 C CA . CYS A 1 182 ? -7.847 0.420 30.983 1.00 66.44 182 CYS A CA 1
ATOM 1393 C C . CYS A 1 182 ? -8.316 0.513 32.445 1.00 66.44 182 CYS A C 1
ATOM 1395 O O . CYS A 1 182 ? -8.361 1.618 32.998 1.00 66.44 182 CYS A O 1
ATOM 1397 N N . ALA A 1 183 ? -8.682 -0.601 33.091 1.00 67.38 183 ALA A N 1
ATOM 1398 C CA . ALA A 1 183 ? -8.932 -0.621 34.522 1.00 67.38 183 ALA A CA 1
ATOM 1399 C C . ALA A 1 183 ? -7.661 -0.170 35.259 1.00 67.38 183 ALA A C 1
ATOM 1401 O O . ALA A 1 183 ? -6.655 -0.877 35.314 1.00 67.38 183 ALA A O 1
ATOM 1402 N N . ARG A 1 184 ? -7.711 1.053 35.809 1.00 55.91 184 ARG A N 1
ATOM 1403 C CA . ARG A 1 184 ? -6.680 1.638 36.677 1.00 55.91 184 ARG A CA 1
ATOM 1404 C C . ARG A 1 184 ? -6.110 0.560 37.593 1.00 55.91 184 ARG A C 1
ATOM 1406 O O . ARG A 1 184 ? -6.867 -0.042 38.354 1.00 55.91 184 ARG A O 1
ATOM 1413 N N . SER A 1 185 ? -4.784 0.408 37.611 1.00 56.66 185 SER A N 1
ATOM 1414 C CA . SER A 1 185 ? -4.121 -0.164 38.780 1.00 56.66 185 SER A CA 1
ATOM 1415 C C . SER A 1 185 ? -4.688 0.553 40.000 1.00 56.66 185 SER A C 1
ATOM 1417 O O . SER A 1 185 ? -4.600 1.781 40.089 1.00 56.66 185 SER A O 1
ATOM 1419 N N . ALA A 1 186 ? -5.366 -0.195 40.872 1.00 58.16 186 ALA A N 1
ATOM 1420 C CA . ALA A 1 186 ? -5.916 0.348 42.098 1.00 58.16 186 ALA A CA 1
ATOM 1421 C C . ALA A 1 186 ? -4.815 1.161 42.786 1.00 58.16 186 ALA A C 1
ATOM 1423 O O . ALA A 1 186 ? -3.687 0.682 42.926 1.00 58.16 186 ALA A O 1
ATOM 1424 N N . THR A 1 187 ? -5.128 2.407 43.145 1.00 62.44 187 THR A N 1
ATOM 1425 C CA . THR A 1 187 ? -4.238 3.278 43.911 1.00 62.44 187 THR A CA 1
ATOM 1426 C C . THR A 1 187 ? -3.612 2.455 45.039 1.00 62.44 187 THR A C 1
ATOM 1428 O O . THR A 1 187 ? -4.374 1.819 45.777 1.00 62.44 187 THR A O 1
ATOM 1431 N N . PRO A 1 188 ? -2.274 2.420 45.196 1.00 61.44 188 PRO A N 1
ATOM 1432 C CA . PRO A 1 188 ? -1.670 1.740 46.331 1.00 61.44 188 PRO A CA 1
ATOM 1433 C C . PRO A 1 188 ? -2.315 2.287 47.602 1.00 61.44 188 PRO A C 1
ATOM 1435 O O . PRO A 1 188 ? -2.382 3.507 47.782 1.00 61.44 188 PRO A O 1
ATOM 1438 N N . ALA A 1 189 ? -2.852 1.402 48.444 1.00 63.88 189 ALA A N 1
ATOM 1439 C CA . ALA A 1 189 ? -3.402 1.802 49.729 1.00 63.88 189 ALA A CA 1
ATOM 1440 C C . ALA A 1 189 ? -2.338 2.624 50.467 1.00 63.88 189 ALA A C 1
ATOM 1442 O O . ALA A 1 189 ? -1.181 2.206 50.546 1.00 63.88 189 ALA A O 1
ATOM 1443 N N . ALA A 1 190 ? -2.715 3.808 50.954 1.00 64.56 190 ALA A N 1
ATOM 1444 C CA . ALA A 1 190 ? -1.812 4.654 51.715 1.00 64.56 190 ALA A CA 1
ATOM 1445 C C . ALA A 1 190 ? -1.219 3.834 52.868 1.00 64.56 190 ALA A C 1
ATOM 1447 O O . ALA A 1 190 ? -1.963 3.288 53.687 1.00 64.56 190 ALA A O 1
ATOM 1448 N N . SER A 1 191 ? 0.112 3.725 52.909 1.00 68.00 191 SER A N 1
ATOM 1449 C CA . SER A 1 191 ? 0.803 3.100 54.033 1.00 68.00 191 SER A CA 1
ATOM 1450 C C . SER A 1 191 ? 0.355 3.781 55.326 1.00 68.00 191 SER A C 1
ATOM 1452 O O . SER A 1 191 ? 0.374 5.015 55.387 1.00 68.00 191 SER A O 1
ATOM 1454 N N . PRO A 1 192 ? -0.042 3.026 56.365 1.00 63.19 192 PRO A N 1
ATOM 1455 C CA . PRO A 1 192 ? -0.334 3.626 57.651 1.00 63.19 192 PRO A CA 1
ATOM 1456 C C . PRO A 1 192 ? 0.942 4.302 58.152 1.00 63.19 192 PRO A C 1
ATOM 1458 O O . PRO A 1 192 ? 1.993 3.670 58.270 1.00 63.19 192 PRO A O 1
ATOM 1461 N N . ILE A 1 193 ? 0.852 5.605 58.416 1.00 63.62 193 ILE A N 1
ATOM 1462 C CA . ILE A 1 193 ? 1.889 6.331 59.141 1.00 63.62 193 ILE A CA 1
ATOM 1463 C C . ILE A 1 193 ? 1.961 5.676 60.521 1.00 63.62 193 ILE A C 1
ATOM 1465 O O . ILE A 1 193 ? 1.029 5.786 61.318 1.00 63.62 193 ILE A O 1
ATOM 1469 N N . ALA A 1 194 ? 3.045 4.945 60.777 1.00 57.53 194 ALA A N 1
ATOM 1470 C CA . ALA A 1 194 ? 3.371 4.481 62.112 1.00 57.53 194 ALA A CA 1
ATOM 1471 C C . ALA A 1 194 ? 3.638 5.722 62.970 1.00 57.53 194 ALA A C 1
ATOM 1473 O O . ALA A 1 194 ? 4.595 6.456 62.727 1.00 57.53 194 ALA A O 1
ATOM 1474 N N . GLY A 1 195 ? 2.742 5.986 63.920 1.00 61.75 195 GLY A N 1
ATOM 1475 C CA . GLY A 1 195 ? 2.934 7.028 64.918 1.00 61.75 195 GLY A CA 1
ATOM 1476 C C . GLY A 1 195 ? 4.167 6.732 65.770 1.00 61.75 195 GLY A C 1
ATOM 1477 O O . GLY A 1 195 ? 4.331 5.610 66.254 1.00 61.75 195 GLY A O 1
ATOM 1478 N N . GLY A 1 196 ? 5.002 7.752 65.939 1.00 49.84 196 GLY A N 1
ATOM 1479 C CA . GLY A 1 196 ? 6.093 7.840 66.903 1.00 49.84 196 GLY A CA 1
ATOM 1480 C C . GLY A 1 196 ? 6.110 9.236 67.498 1.00 49.84 196 GLY A C 1
ATOM 1481 O O . GLY A 1 196 ? 5.865 10.187 66.721 1.00 49.84 196 GLY A O 1
#

Mean predicted aligned error: 6.25 Å

Foldseek 3Di:
DACLQLQLVLQVVVQAPDHQDPVNSVLSLQVLLVVVVLVVLQVVVVDDDPDQKWFDAPCLSYYLLVVLVVLLVLLLLLLLLLVLVLVVCVVVVNVLSNQLSVVSSVVSVVSNCSSCVSVVHDDPDPPPDRDNPDNHNVVSVVVCVVVRGPVHDHDMAGPPGDDDRDNVVPDDDDRSPDDDDPPDPPDPDPDPDDDD

pLDDT: mean 90.32, std 10.55, range [49.84, 98.44]

Nearest PDB structures (foldseek):
  2jd8-assembly1_Y  TM=5.000E-01  e=1.051E+00  Pyrococcus furiosus
  8iyj-assembly1_C0  TM=3.310E-01  e=5.832E+00  Mus musculus
  8otz-assembly1_D9  TM=3.111E-01  e=8.837E+00  Bos taurus
  8otz-assembly1_Cs  TM=2.868E-01  e=8.390E+00  Bos taurus

Solvent-accessible surface area (backbone atoms only — not comparable to full-atom values): 11175 Å² total; per-residue (Å²): 128,76,57,46,20,49,37,51,52,26,49,76,72,62,51,31,80,50,84,70,49,73,67,51,48,52,50,52,43,29,50,47,31,51,43,51,52,54,50,53,53,41,43,75,73,71,48,75,83,92,70,60,62,35,22,43,54,69,56,46,40,31,35,52,66,54,27,35,48,51,46,33,56,46,26,50,50,50,26,16,28,23,56,20,42,26,52,54,25,50,77,69,72,32,62,59,54,22,43,31,26,50,53,50,27,53,51,29,51,50,53,28,49,51,28,30,50,73,70,69,53,76,72,92,76,67,92,83,60,82,69,83,80,37,87,39,53,64,56,47,55,52,49,33,42,76,71,28,37,35,90,38,92,42,51,76,40,54,65,70,36,64,76,85,82,53,49,88,86,50,83,87,70,72,79,47,61,80,80,81,78,81,74,68,77,74,76,77,76,79,75,80,80,78,88,129

Sequence (196 aa):
MTFLGMGLQSALDGNFDQPFLPDVLAIVTAARAQEVFHLDAFERAGGQALVDTFTVPPEFLTDYNTFFTAIVDQELAETAAQIAAMRVFTEMGRPDLAKVSFQYAAEESEHRLLANYARGVRPANDLAFIPILFETVDEFLESLELRGIIGGTGMEIVYPGPGEIDATNVIEREPGGALVDCARSATPAASPIAGG